Protein AF-A0A7V5I9V3-F1 (afdb_monomer)

Sequence (357 aa):
MGGSFLTLPQTTPKRVFPWDTTTGVIGLSHFERQVAFYRRRQRLLQQAYKECGRITSIFAKTFYLGTLFLPKRKRDAIWAVYVWCRRTDDLVDGPRVRQRDASLRQKLSEWESRLEQVWAGYPQDALDLALADTVRNYPGLRIDPFRDMIQGMLMDVDRARYETFDELYLYCYRVAGTVGLMALPILGVDPERCKSEAEAVESALALGIALQLTNILRDVGEDALRGRVYLPQEEMRYFGYTEDELFASVVNDRYQELIKFQIARVRAYYRTAECGIAKLHPSARLPIRASLDMYRQILDAIEENDFDNFHRRAYVSKLKKALTLPVSCLRVQETEGTWLGRLWGPFDRGFIQRPNV

Foldseek 3Di:
DDDDDDDDDDDDDDPQPPLQPLVPDPPDDPVRSVVVSVVSLVVLLVVLLVVLLVVCCVPPVLLSVLLVLFDPQLSSLLSLLVVLLVVLVCLQPPPPNPDDLPVSVVVLVVSVVQLVCLCVVNHPDSSSSSNSVSCVVQVQQDCVLVVLLSVLSNCVSVALAAQDVVSLLSSLCNSFLSSLSRSDSSQDWDVVQAVDSVVLSLLSSLLRSLLVLLVCLLCLQVQLVVVGDSQHNNLCVVLPHDNVCSNVLPDDPSLLVSSVVSLVVSVVSLVSNLVNLLGTDLSNNLSSLLSSQQSNCLSVQCVVVVVSSNPDRRHDDPVNSVVSSVVSVVVSCVSVVNPVCVVDPDPPPPDDDDDDD

Solvent-accessible surface area (backbone atoms only — not comparable to full-atom values): 19516 Å² total; per-residue (Å²): 138,87,83,85,82,82,77,77,79,83,76,76,80,77,84,74,51,99,84,62,67,62,91,71,59,83,91,60,53,74,66,55,41,52,53,52,51,52,55,50,51,51,51,51,40,56,51,19,34,50,48,23,44,52,52,37,50,71,79,36,51,67,56,40,60,23,41,68,64,31,57,68,70,48,32,40,39,51,24,23,52,51,46,52,53,49,58,60,49,50,70,69,70,41,98,68,62,92,67,56,70,72,61,49,54,50,51,50,52,54,49,50,55,49,50,53,31,21,76,75,68,52,46,90,48,54,62,36,42,28,36,33,50,35,46,70,76,29,79,72,46,65,66,61,43,57,54,41,28,56,54,27,58,52,45,59,74,76,48,46,60,25,60,39,64,67,55,41,46,53,44,28,35,20,69,23,11,22,55,25,60,57,42,44,53,59,51,36,57,22,74,91,65,25,93,46,66,76,80,37,44,65,17,30,30,25,38,18,30,23,54,40,52,48,49,52,62,35,37,45,31,67,35,36,78,70,74,34,41,76,69,28,47,55,56,33,53,72,48,67,42,53,69,71,42,54,70,67,60,57,86,46,73,41,46,45,54,47,51,52,54,50,49,55,53,37,54,50,28,44,55,49,18,56,69,28,43,68,25,27,16,77,64,36,29,52,28,51,41,34,40,50,61,52,55,55,45,31,57,54,34,30,58,76,46,77,56,42,24,56,87,42,75,42,65,72,49,73,66,60,50,60,62,44,44,63,54,30,47,52,55,50,36,57,73,68,45,62,62,68,53,67,80,48,65,88,75,75,88,70,83,83,83,79,80,91,130

pLDDT: mean 85.01, std 19.69, range [30.14, 98.75]

Nearest PDB structures (foldseek):
  8is6-assembly1_A  TM=9.579E-01  e=1.887E-17  Halobacillus halophilus
  8isa-assembly1_A-2  TM=9.531E-01  e=1.663E-17  Halobacillus halophilus
  5iys-assembly1_A  TM=9.424E-01  e=1.492E-15  Enterococcus hirae ATCC 9790
  4ea1-assembly1_A  TM=9.087E-01  e=6.831E-14  Staphylococcus aureus
  1ezf-assembly3_C  TM=7.260E-01  e=2.164E-06  Homo sapiens

Radius of gyration: 25.71 Å; Cα contacts (8 Å, |Δi|>4): 391; chains: 1; bounding box: 64×92×79 Å

Secondary structure (DSSP, 8-state):
----------PPPP---TT--GGG-TT--HHHHHHHHHHHHHHHHHHHHHHHHHHHHHH-HHHHHHHTTS-HHHHHHHHHHHHHHHHHHHHHHSTTTTS-HHHHHHHHHHHHHHHHHHHTT--SSHHHHHHHHHHHH-TT--SHHHHHHHHHHHHHHH-SB-SSHHHHHHHHIIIIIHHHHHHHHHH-B-TTT-SSTHHHHHHHHHHHHHHHHHHHHHSHHHHHTTT-B-S-HHHHHHTT--HHHHHTT---HHHHHHHHHHHHHHHHHHHHHHTTGGGB-HHHHHHHHHHHHHHHHHHHHHHHTTT-TTTS-----HHHHHHHHHHHHHHHHHHHTTTHHHHS--------PPPP-

Mean predicted aligned error: 9.63 Å

Structure (mmCIF, N/CA/C/O backbone):
data_AF-A0A7V5I9V3-F1
#
_entry.id   AF-A0A7V5I9V3-F1
#
loop_
_atom_site.group_PDB
_atom_site.id
_atom_site.type_symbol
_atom_site.label_atom_id
_atom_site.label_alt_id
_atom_site.label_comp_id
_atom_site.label_asym_id
_atom_site.label_entity_id
_atom_site.label_seq_id
_atom_site.pdbx_PDB_ins_code
_atom_site.Cartn_x
_atom_site.Cartn_y
_atom_site.Cartn_z
_atom_site.occupancy
_atom_site.B_iso_or_equiv
_atom_site.auth_seq_id
_atom_site.auth_comp_id
_atom_site.auth_asym_id
_atom_site.auth_atom_id
_atom_site.pdbx_PDB_model_num
ATOM 1 N N . MET A 1 1 ? 40.896 -52.395 -34.646 1.00 41.34 1 MET A N 1
ATOM 2 C CA . MET A 1 1 ? 40.572 -51.010 -35.044 1.00 41.34 1 MET A CA 1
ATOM 3 C C . MET A 1 1 ? 39.136 -50.739 -34.625 1.00 41.34 1 MET A C 1
ATOM 5 O O . MET A 1 1 ? 38.227 -51.252 -35.259 1.00 41.34 1 MET A O 1
ATOM 9 N N . GLY A 1 2 ? 38.944 -50.068 -33.488 1.00 34.00 2 GLY A N 1
ATOM 10 C CA . GLY A 1 2 ? 37.622 -49.695 -32.983 1.00 34.00 2 GLY A CA 1
ATOM 11 C C . GLY A 1 2 ? 37.241 -48.306 -33.485 1.00 34.00 2 GLY A C 1
ATOM 12 O O . GLY A 1 2 ? 38.015 -47.369 -33.312 1.00 34.00 2 GLY A O 1
ATOM 13 N N . GLY A 1 3 ? 36.073 -48.185 -34.112 1.00 31.30 3 GLY A N 1
ATOM 14 C CA . GLY A 1 3 ? 35.464 -46.913 -34.493 1.00 31.30 3 GLY A CA 1
ATOM 15 C C . GLY A 1 3 ? 34.178 -46.716 -33.701 1.00 31.30 3 GLY A C 1
ATOM 16 O O . GLY A 1 3 ? 33.182 -47.381 -33.964 1.00 31.30 3 GLY A O 1
ATOM 17 N N . SER A 1 4 ? 34.231 -45.837 -32.702 1.00 31.55 4 SER A N 1
ATOM 18 C CA . SER A 1 4 ? 33.088 -45.414 -31.894 1.00 31.55 4 SER A CA 1
ATOM 19 C C . SER A 1 4 ? 32.210 -44.459 -32.710 1.00 31.55 4 SER A C 1
ATOM 21 O O . SER A 1 4 ? 32.685 -43.410 -33.146 1.00 31.55 4 SER A O 1
ATOM 23 N N . PHE A 1 5 ? 30.941 -44.810 -32.932 1.00 38.16 5 PHE A N 1
ATOM 24 C CA . PHE A 1 5 ? 29.941 -43.876 -33.449 1.00 38.16 5 PHE A CA 1
ATOM 25 C C . PHE A 1 5 ? 29.481 -42.973 -32.300 1.00 38.16 5 PHE A C 1
ATOM 27 O O . PHE A 1 5 ? 28.741 -43.393 -31.414 1.00 38.16 5 PHE A O 1
ATOM 34 N N . LEU A 1 6 ? 29.935 -41.719 -32.321 1.00 34.84 6 LEU A N 1
ATOM 35 C CA . LEU A 1 6 ? 29.426 -40.650 -31.467 1.00 34.84 6 LEU A CA 1
ATOM 36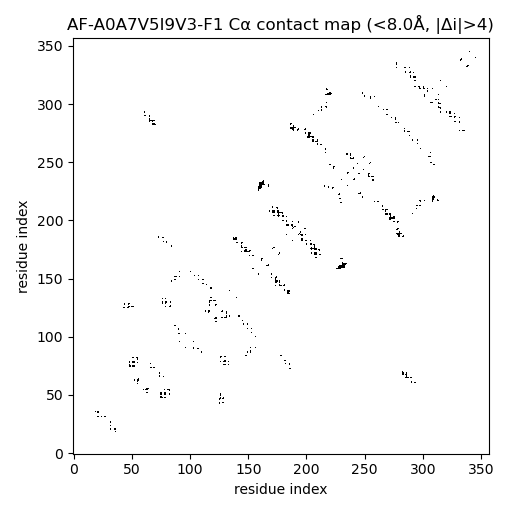 C C . LEU A 1 6 ? 27.956 -40.376 -31.817 1.00 34.84 6 LEU A C 1
ATOM 38 O O . LEU A 1 6 ? 27.647 -39.744 -32.826 1.00 34.84 6 LEU A O 1
ATOM 42 N N . THR A 1 7 ? 27.040 -40.834 -30.968 1.00 36.47 7 THR A N 1
ATOM 43 C CA . THR A 1 7 ? 25.657 -40.352 -30.931 1.00 36.47 7 THR A CA 1
ATOM 44 C C . THR A 1 7 ? 25.647 -38.879 -30.524 1.00 36.47 7 THR A C 1
ATOM 46 O O . THR A 1 7 ? 26.043 -38.537 -29.409 1.00 36.47 7 THR A O 1
ATOM 49 N N . LEU A 1 8 ? 25.197 -38.004 -31.427 1.00 33.47 8 LEU A N 1
ATOM 50 C CA . LEU A 1 8 ? 24.927 -36.597 -31.127 1.00 33.47 8 LEU A CA 1
ATOM 51 C C . LEU A 1 8 ? 23.853 -36.492 -30.027 1.00 33.47 8 LEU A C 1
ATOM 53 O O . LEU A 1 8 ? 22.868 -37.235 -30.074 1.00 33.47 8 LEU A O 1
ATOM 57 N N . PRO A 1 9 ? 23.999 -35.579 -29.051 1.00 34.38 9 PRO A N 1
ATOM 58 C CA . PRO A 1 9 ? 23.005 -35.408 -28.004 1.00 34.38 9 PRO A CA 1
ATOM 59 C C . PRO A 1 9 ? 21.698 -34.893 -28.613 1.00 34.38 9 PRO A C 1
ATOM 61 O O . PRO A 1 9 ? 21.689 -33.915 -29.364 1.00 34.38 9 PRO A O 1
ATOM 64 N N . GLN A 1 10 ? 20.587 -35.550 -28.272 1.00 36.53 10 GLN A N 1
ATOM 65 C CA . GLN A 1 10 ? 19.256 -35.053 -28.593 1.00 36.53 10 GLN A CA 1
ATOM 66 C C . GLN A 1 10 ? 19.079 -33.679 -27.943 1.00 36.53 10 GLN A C 1
ATOM 68 O O . GLN A 1 10 ? 19.048 -33.546 -26.720 1.00 36.53 10 GLN A O 1
ATOM 73 N N . THR A 1 11 ? 18.993 -32.642 -28.772 1.00 38.72 11 THR A N 1
ATOM 74 C CA . THR A 1 11 ? 18.664 -31.293 -28.326 1.00 38.72 11 THR A CA 1
ATOM 75 C C . THR A 1 11 ? 17.267 -31.316 -27.722 1.00 38.72 11 THR A C 1
ATOM 77 O O . THR A 1 11 ? 16.295 -31.610 -28.421 1.00 38.72 11 THR A O 1
ATOM 80 N N . THR A 1 12 ? 17.156 -30.991 -26.437 1.00 36.16 12 THR A N 1
ATOM 81 C CA . THR A 1 12 ? 15.879 -30.677 -25.797 1.00 36.16 12 THR A CA 1
ATOM 82 C C . THR A 1 12 ? 15.138 -29.633 -26.641 1.00 36.16 12 THR A C 1
ATOM 84 O O . THR A 1 12 ? 15.750 -28.645 -27.063 1.00 36.16 12 THR A O 1
ATOM 87 N N . PRO A 1 13 ? 13.839 -29.820 -26.939 1.00 38.75 13 PRO A N 1
ATOM 88 C CA . PRO A 1 13 ? 13.103 -28.859 -27.745 1.00 38.75 13 PRO A CA 1
ATOM 89 C C . PRO A 1 13 ? 13.094 -27.505 -27.028 1.00 38.75 13 PRO A C 1
ATOM 91 O O . PRO A 1 13 ? 12.652 -27.396 -25.882 1.00 38.75 13 PRO A O 1
ATOM 94 N N . LYS A 1 14 ? 13.604 -26.461 -27.698 1.00 45.56 14 LYS A N 1
ATOM 95 C CA . LYS A 1 14 ? 13.497 -25.078 -27.216 1.00 45.56 14 LYS A CA 1
ATOM 96 C C . LYS A 1 14 ? 12.020 -24.777 -26.982 1.00 45.56 14 LYS A C 1
ATOM 98 O O . LYS A 1 14 ? 11.217 -24.876 -27.906 1.00 45.56 14 LYS A O 1
ATOM 103 N N . ARG A 1 15 ? 11.668 -24.403 -25.751 1.00 43.22 15 ARG A N 1
ATOM 104 C CA . ARG A 1 15 ? 10.322 -23.945 -25.395 1.00 43.22 15 ARG A CA 1
ATOM 105 C C . ARG A 1 15 ? 10.035 -22.676 -26.204 1.00 43.22 15 ARG A C 1
ATOM 107 O O . ARG A 1 15 ? 10.575 -21.614 -25.907 1.00 43.22 15 ARG A O 1
ATOM 114 N N . VAL A 1 16 ? 9.255 -22.807 -27.274 1.00 46.75 16 VAL A N 1
ATOM 115 C CA . VAL A 1 16 ? 8.803 -21.673 -28.086 1.00 46.75 16 VAL A CA 1
ATOM 116 C C . VAL A 1 16 ? 7.732 -20.954 -27.276 1.00 46.75 16 VAL A C 1
ATOM 118 O O . VAL A 1 16 ? 6.707 -21.542 -26.933 1.00 46.75 16 VAL A O 1
ATOM 121 N N . PHE A 1 17 ? 7.990 -19.703 -26.903 1.00 50.97 17 PHE A N 1
ATOM 122 C CA . PHE A 1 17 ? 7.003 -18.909 -26.179 1.00 50.97 17 PHE A CA 1
ATOM 123 C C . PHE A 1 17 ? 5.821 -18.565 -27.097 1.00 50.97 17 PHE A C 1
ATOM 125 O O . PHE A 1 17 ? 6.041 -18.347 -28.288 1.00 50.97 17 PHE A O 1
ATOM 132 N N . PRO A 1 18 ? 4.589 -18.410 -26.575 1.00 45.91 18 PRO A N 1
ATOM 133 C CA . PRO A 1 18 ? 3.409 -18.066 -27.380 1.00 45.91 18 PRO A CA 1
ATOM 134 C C . PRO A 1 18 ? 3.553 -16.793 -28.238 1.00 45.91 18 PRO A C 1
ATOM 136 O O . PRO A 1 18 ? 2.805 -16.592 -29.192 1.00 45.91 18 PRO A O 1
ATOM 139 N N . TRP A 1 19 ? 4.506 -15.914 -27.912 1.00 54.31 19 TRP A N 1
ATOM 140 C CA . TRP A 1 19 ? 4.798 -14.681 -28.651 1.00 54.31 19 TRP A CA 1
ATOM 141 C C . TRP A 1 19 ? 5.985 -14.781 -29.628 1.00 54.31 19 TRP A C 1
ATOM 143 O O . TRP A 1 19 ? 6.232 -13.825 -30.368 1.00 54.31 19 TRP A O 1
ATOM 153 N N . ASP A 1 20 ? 6.709 -15.902 -29.662 1.00 50.38 20 ASP A N 1
ATOM 154 C CA . ASP A 1 20 ? 7.778 -16.165 -30.629 1.00 50.38 20 ASP A CA 1
ATOM 155 C C . ASP A 1 20 ? 7.209 -16.871 -31.869 1.00 50.38 20 ASP A C 1
ATOM 157 O O . ASP A 1 20 ? 7.154 -18.094 -31.953 1.00 50.38 20 ASP A O 1
ATOM 161 N N . THR A 1 21 ? 6.754 -16.081 -32.846 1.00 54.41 21 THR A N 1
ATOM 162 C CA . THR A 1 21 ? 6.304 -16.595 -34.156 1.00 54.41 21 THR A CA 1
ATOM 163 C C . THR A 1 21 ? 7.367 -16.428 -35.244 1.00 54.41 21 THR A C 1
ATOM 165 O O . THR A 1 21 ? 7.080 -16.590 -36.429 1.00 54.41 21 THR A O 1
ATOM 168 N N . THR A 1 22 ? 8.588 -16.031 -34.879 1.00 51.94 22 THR A N 1
ATOM 169 C CA . THR A 1 22 ? 9.678 -15.772 -35.835 1.00 51.94 22 THR A CA 1
ATOM 170 C C . THR A 1 22 ? 10.318 -17.048 -36.366 1.00 51.94 22 THR A C 1
ATOM 172 O O . THR A 1 22 ? 10.947 -17.029 -37.423 1.00 51.94 22 THR A O 1
ATOM 175 N N . THR A 1 23 ? 10.098 -18.165 -35.679 1.00 53.41 23 THR A N 1
ATOM 176 C CA . THR A 1 23 ? 10.501 -19.517 -36.077 1.00 53.41 23 THR A CA 1
ATOM 177 C C . THR A 1 23 ? 9.787 -20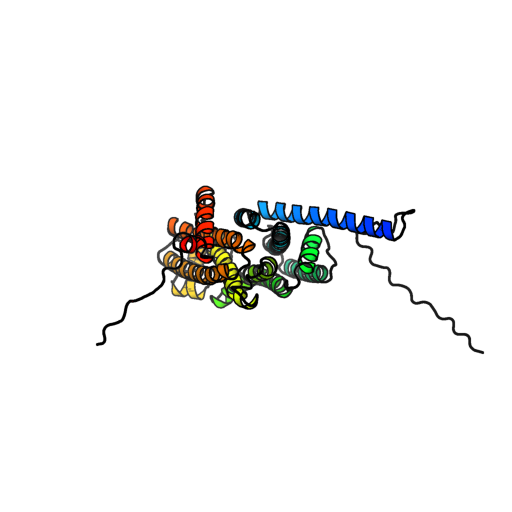.038 -37.331 1.00 53.41 23 THR A C 1
ATOM 179 O O . THR A 1 23 ? 10.233 -21.038 -37.883 1.00 53.41 23 THR A O 1
ATOM 182 N N . GLY A 1 24 ? 8.743 -19.357 -37.828 1.00 50.50 24 GLY A N 1
ATOM 183 C CA . GLY A 1 24 ? 7.958 -19.781 -39.000 1.00 50.50 24 GLY A CA 1
ATOM 184 C C . GLY A 1 24 ? 7.993 -18.855 -40.224 1.00 50.50 24 GLY A C 1
ATOM 185 O O . GLY A 1 24 ? 7.316 -19.144 -41.207 1.00 50.50 24 GLY A O 1
ATOM 186 N N . VAL A 1 25 ? 8.737 -17.739 -40.201 1.00 53.09 25 VAL A N 1
ATOM 187 C CA . VAL A 1 25 ? 8.768 -16.800 -41.342 1.00 53.09 25 VAL A CA 1
ATOM 188 C C . VAL A 1 25 ? 9.848 -17.222 -42.343 1.00 53.09 25 VAL A C 1
ATOM 190 O O . VAL A 1 25 ? 11.048 -17.054 -42.096 1.00 53.09 25 VAL A O 1
ATOM 193 N N . ILE A 1 26 ? 9.409 -17.786 -43.471 1.00 54.81 26 ILE A N 1
ATOM 194 C CA . ILE A 1 26 ? 10.256 -18.159 -44.612 1.00 54.81 26 ILE A CA 1
ATOM 195 C C . ILE A 1 26 ? 10.660 -16.874 -45.359 1.00 54.81 26 ILE A C 1
ATOM 197 O O . ILE A 1 26 ? 9.814 -16.027 -45.626 1.00 54.81 26 ILE A O 1
ATOM 201 N N . GLY A 1 27 ? 11.951 -16.714 -45.676 1.00 63.94 27 GLY A N 1
ATOM 202 C CA . GLY A 1 27 ? 12.460 -15.613 -46.513 1.00 63.94 27 GLY A CA 1
ATOM 203 C C . GLY A 1 27 ? 13.119 -14.432 -45.787 1.00 63.94 27 GLY A C 1
ATOM 204 O O . GLY A 1 27 ? 13.697 -13.584 -46.455 1.00 63.94 27 GLY A O 1
ATOM 205 N N . LEU A 1 28 ? 13.102 -14.383 -44.450 1.00 66.56 28 LEU A N 1
ATOM 206 C CA . LEU A 1 28 ? 13.860 -13.384 -43.681 1.00 66.56 28 LEU A CA 1
ATOM 207 C C . LEU A 1 28 ? 15.237 -13.917 -43.268 1.00 66.56 28 LEU A C 1
ATOM 209 O O . LEU A 1 28 ? 15.367 -15.052 -42.793 1.00 66.56 28 LEU A O 1
ATOM 213 N N . SER A 1 29 ? 16.258 -13.069 -43.365 1.00 77.69 29 SER A N 1
ATOM 214 C CA . SER A 1 29 ? 17.562 -13.300 -42.744 1.00 77.69 29 SER A CA 1
ATOM 215 C C . SER A 1 29 ? 17.438 -13.402 -41.214 1.00 77.69 29 SER A C 1
ATOM 217 O O . SER A 1 29 ? 16.461 -12.967 -40.596 1.00 77.69 29 SER A O 1
ATOM 219 N N . HIS A 1 30 ? 18.448 -13.981 -40.559 1.00 73.88 30 HIS A N 1
ATOM 220 C CA . HIS A 1 30 ? 18.492 -14.068 -39.094 1.00 73.88 30 HIS A CA 1
ATOM 221 C C . HIS A 1 30 ? 18.378 -12.687 -38.420 1.00 73.88 30 HIS A C 1
ATOM 223 O O . HIS A 1 30 ? 17.643 -12.535 -37.444 1.00 73.88 30 HIS A O 1
ATOM 229 N N . PHE A 1 31 ? 19.051 -11.677 -38.977 1.00 76.00 31 PHE A N 1
ATOM 230 C CA . PHE A 1 31 ? 18.998 -10.302 -38.486 1.00 76.00 31 PHE A CA 1
ATOM 231 C C . PHE A 1 31 ? 17.588 -9.705 -38.594 1.00 76.00 31 PHE A C 1
ATOM 233 O O . PHE A 1 31 ? 17.077 -9.150 -37.623 1.00 76.00 31 PHE A O 1
ATOM 240 N N . GLU A 1 32 ? 16.910 -9.876 -39.729 1.00 76.94 32 GLU A N 1
ATOM 241 C CA . GLU A 1 32 ? 15.544 -9.369 -39.913 1.00 76.94 32 GLU A CA 1
ATOM 242 C C . GLU A 1 32 ? 14.545 -10.036 -38.965 1.00 76.94 32 GLU A C 1
ATOM 244 O O . GLU A 1 32 ? 13.682 -9.356 -38.405 1.00 76.94 32 GLU A O 1
ATOM 249 N N . ARG A 1 33 ? 14.694 -11.345 -38.714 1.00 76.25 33 ARG A N 1
ATOM 250 C CA . ARG A 1 33 ? 13.899 -12.051 -37.697 1.00 76.25 33 ARG A CA 1
ATOM 251 C C . ARG A 1 33 ? 14.132 -11.473 -36.304 1.00 76.25 33 ARG A C 1
ATOM 253 O O . ARG A 1 33 ? 13.163 -11.181 -35.607 1.00 76.25 33 ARG A O 1
ATOM 260 N N . GLN A 1 34 ? 15.384 -11.230 -35.917 1.00 75.31 34 GLN A N 1
ATOM 261 C CA . GLN A 1 34 ? 15.688 -10.589 -34.635 1.00 75.31 34 GLN A CA 1
ATOM 262 C C . GLN A 1 34 ? 15.064 -9.192 -34.537 1.00 75.31 34 GLN A C 1
ATOM 264 O O . GLN A 1 34 ? 14.371 -8.896 -33.564 1.00 75.31 34 GLN A O 1
ATOM 269 N N . VAL A 1 35 ? 15.231 -8.342 -35.552 1.00 79.56 35 VAL A N 1
ATOM 270 C CA . VAL A 1 35 ? 14.656 -6.987 -35.568 1.00 79.56 35 VAL A CA 1
ATOM 271 C C . VAL A 1 35 ? 13.127 -7.023 -35.476 1.00 79.56 35 VAL A C 1
ATOM 273 O O . VAL A 1 35 ? 12.539 -6.261 -34.702 1.00 79.56 35 VAL A O 1
ATOM 276 N N . ALA A 1 36 ? 12.465 -7.911 -36.223 1.00 78.19 36 ALA A N 1
ATOM 277 C CA . ALA A 1 36 ? 11.013 -8.079 -36.178 1.00 78.19 36 ALA A CA 1
ATOM 278 C C . ALA A 1 36 ? 10.532 -8.539 -34.791 1.00 78.19 36 ALA A C 1
ATOM 280 O O . ALA A 1 36 ? 9.579 -7.966 -34.251 1.00 78.19 36 ALA A O 1
ATOM 281 N N . PHE A 1 37 ? 11.229 -9.505 -34.185 1.00 81.12 37 PHE A N 1
ATOM 282 C CA . PHE A 1 37 ? 10.973 -9.966 -32.822 1.00 81.12 37 PHE A CA 1
ATOM 283 C C . PHE A 1 37 ? 11.088 -8.819 -31.810 1.00 81.12 37 PHE A C 1
ATOM 285 O O . PHE A 1 37 ? 10.150 -8.573 -31.047 1.00 81.12 37 PHE A O 1
ATOM 292 N N . TYR A 1 38 ? 12.185 -8.051 -31.843 1.00 82.44 38 TYR A N 1
ATOM 293 C CA . TYR A 1 38 ? 12.381 -6.916 -30.939 1.00 82.44 38 TYR A CA 1
ATOM 294 C C . TYR A 1 38 ? 11.292 -5.855 -31.109 1.00 82.44 38 TYR A C 1
ATOM 296 O O . TYR A 1 38 ? 10.716 -5.410 -30.116 1.00 82.44 38 TYR A O 1
ATOM 304 N N . ARG A 1 39 ? 10.948 -5.482 -32.349 1.00 85.69 39 ARG A N 1
ATOM 305 C CA . ARG A 1 39 ? 9.872 -4.512 -32.620 1.00 85.69 39 ARG A CA 1
ATOM 306 C C . ARG A 1 39 ? 8.526 -4.991 -32.083 1.00 85.69 39 ARG A C 1
ATOM 308 O O . ARG A 1 39 ? 7.805 -4.207 -31.466 1.00 85.69 39 ARG A O 1
ATOM 315 N N . ARG A 1 40 ? 8.183 -6.268 -32.280 1.00 86.19 40 ARG A N 1
ATOM 316 C CA . ARG A 1 40 ? 6.937 -6.846 -31.759 1.00 86.19 40 ARG A CA 1
ATOM 317 C C . ARG A 1 40 ? 6.926 -6.873 -30.234 1.00 86.19 40 ARG A C 1
ATOM 319 O O . ARG A 1 40 ? 5.946 -6.423 -29.644 1.00 86.19 40 ARG A O 1
ATOM 326 N N . ARG A 1 41 ? 8.015 -7.323 -29.600 1.00 87.25 41 ARG A N 1
ATOM 327 C CA . ARG A 1 41 ? 8.152 -7.318 -28.136 1.00 87.25 41 ARG A CA 1
ATOM 328 C C . ARG A 1 41 ? 7.976 -5.909 -27.572 1.00 87.25 41 ARG A C 1
ATOM 330 O O . ARG A 1 41 ? 7.245 -5.741 -26.606 1.00 87.25 41 ARG A O 1
ATOM 337 N N . GLN A 1 42 ? 8.590 -4.899 -28.189 1.00 90.12 42 GLN A N 1
ATOM 338 C CA . GLN A 1 42 ? 8.450 -3.503 -27.762 1.00 90.12 42 GLN A CA 1
ATOM 339 C C . GLN A 1 42 ? 7.003 -2.999 -27.869 1.00 90.12 42 GLN A C 1
ATOM 341 O O . GLN A 1 42 ? 6.521 -2.340 -26.952 1.00 90.12 42 GLN A O 1
ATOM 346 N N . ARG A 1 43 ? 6.273 -3.346 -28.938 1.00 92.94 43 ARG A N 1
ATOM 347 C CA . ARG A 1 43 ? 4.845 -2.997 -29.065 1.00 92.94 43 ARG A CA 1
ATOM 348 C C . ARG A 1 43 ? 3.990 -3.657 -27.982 1.00 92.94 43 ARG A C 1
ATOM 350 O O . ARG A 1 43 ? 3.181 -2.975 -27.362 1.00 92.94 43 ARG A O 1
ATOM 357 N N . LEU A 1 44 ? 4.187 -4.955 -27.737 1.00 93.69 44 LEU A N 1
ATOM 358 C CA . LEU A 1 44 ? 3.472 -5.687 -26.685 1.00 93.69 44 LEU A CA 1
ATOM 359 C C . LEU A 1 44 ? 3.763 -5.104 -25.301 1.00 93.69 44 LEU A C 1
ATOM 361 O O . LEU A 1 44 ? 2.848 -4.910 -24.512 1.00 93.69 44 LEU A O 1
ATOM 365 N N . LEU A 1 45 ? 5.020 -4.755 -25.034 1.00 95.69 45 LEU A N 1
ATOM 366 C CA . LEU A 1 45 ? 5.428 -4.131 -23.781 1.00 95.69 45 LEU A CA 1
ATOM 367 C C . LEU A 1 45 ? 4.766 -2.759 -23.572 1.00 95.69 45 LEU A C 1
ATOM 369 O O . LEU A 1 45 ? 4.273 -2.462 -22.488 1.00 95.69 45 LEU A O 1
ATOM 373 N N . GLN A 1 46 ? 4.698 -1.926 -24.613 1.00 95.88 46 GLN A N 1
ATOM 374 C CA . GLN A 1 46 ? 3.997 -0.639 -24.538 1.00 95.88 46 GLN A CA 1
ATOM 375 C C . GLN A 1 46 ? 2.498 -0.815 -24.263 1.00 95.88 46 GLN A C 1
ATOM 377 O O . GLN A 1 46 ? 1.922 -0.058 -23.480 1.00 95.88 46 GLN A O 1
ATOM 382 N N . GLN A 1 47 ? 1.866 -1.811 -24.890 1.00 97.00 47 GLN A N 1
ATOM 383 C CA . GLN A 1 47 ? 0.466 -2.152 -24.634 1.00 97.00 47 GLN A CA 1
ATOM 384 C C . GLN A 1 47 ? 0.265 -2.661 -23.204 1.00 97.00 47 GLN A C 1
ATOM 386 O O . GLN A 1 47 ? -0.680 -2.232 -22.547 1.00 97.00 47 GLN A O 1
ATOM 391 N N . ALA A 1 48 ? 1.178 -3.494 -22.704 1.00 97.75 48 ALA A N 1
ATOM 392 C CA . ALA A 1 48 ? 1.158 -3.993 -21.337 1.00 97.75 48 ALA A CA 1
ATOM 393 C C . ALA A 1 48 ? 1.219 -2.859 -20.306 1.00 97.75 48 ALA A C 1
ATOM 395 O O . ALA A 1 48 ? 0.340 -2.766 -19.456 1.00 97.75 48 ALA A O 1
ATOM 396 N N . TYR A 1 49 ? 2.176 -1.930 -20.422 1.00 98.38 49 TYR A N 1
ATOM 397 C CA . TYR A 1 49 ? 2.246 -0.776 -19.517 1.00 98.38 49 TYR A CA 1
ATOM 398 C C . TYR A 1 49 ? 1.016 0.138 -19.620 1.00 98.38 49 TYR A C 1
ATOM 400 O O . TYR A 1 49 ? 0.554 0.668 -18.608 1.00 98.38 49 TYR A O 1
ATOM 408 N N . LYS A 1 50 ? 0.449 0.314 -20.823 1.00 97.81 50 LYS A N 1
ATOM 409 C CA . LYS A 1 50 ? -0.801 1.070 -21.004 1.00 97.81 50 LYS A CA 1
ATOM 410 C C . LYS A 1 50 ? -1.964 0.400 -20.273 1.00 97.81 50 LYS A C 1
ATOM 412 O O . LYS A 1 50 ? -2.753 1.093 -19.633 1.00 97.81 50 LYS A O 1
ATOM 417 N N . GLU A 1 51 ? -2.052 -0.924 -20.347 1.00 98.12 51 GLU A N 1
ATOM 418 C CA . GLU A 1 51 ? -3.055 -1.694 -19.617 1.00 98.12 51 GLU A CA 1
ATOM 419 C C . GLU A 1 51 ? -2.833 -1.606 -18.105 1.00 98.12 51 GLU A C 1
ATOM 421 O O . GLU A 1 51 ? -3.788 -1.373 -17.362 1.00 98.12 51 GLU A O 1
ATOM 426 N N . CYS A 1 52 ? -1.578 -1.654 -17.647 1.00 98.38 52 CYS A N 1
ATOM 427 C CA . CYS A 1 52 ? -1.270 -1.434 -16.241 1.00 98.38 52 CYS A CA 1
ATOM 428 C C . CYS A 1 52 ? -1.745 -0.055 -15.756 1.00 98.38 52 CYS A C 1
ATOM 430 O O . CYS A 1 52 ? -2.368 0.062 -14.698 1.00 98.38 52 CYS A O 1
ATOM 432 N N . GLY A 1 53 ? -1.515 0.990 -16.557 1.00 97.69 53 GLY A N 1
ATOM 433 C CA . GLY A 1 53 ? -2.020 2.337 -16.288 1.00 97.69 53 GLY A CA 1
ATOM 434 C C . GLY A 1 53 ? -3.546 2.403 -16.247 1.00 97.69 53 GLY A C 1
ATOM 435 O O . GLY A 1 53 ? -4.108 3.004 -15.331 1.00 97.69 53 GLY A O 1
ATOM 436 N N . ARG A 1 54 ? -4.231 1.736 -17.186 1.00 97.81 54 ARG A N 1
ATOM 437 C CA . ARG A 1 54 ? -5.699 1.646 -17.219 1.00 97.81 54 ARG A CA 1
ATOM 438 C C . ARG A 1 54 ? -6.245 1.002 -15.944 1.00 97.81 54 ARG A C 1
ATOM 440 O O . ARG A 1 54 ? -7.104 1.600 -15.300 1.00 97.81 54 ARG A O 1
ATOM 447 N N . ILE A 1 55 ? -5.722 -0.162 -15.554 1.00 96.44 55 ILE A N 1
ATOM 448 C CA . ILE A 1 55 ? -6.110 -0.865 -14.321 1.00 96.44 55 ILE A CA 1
ATOM 449 C C . ILE A 1 55 ? -5.866 0.042 -13.106 1.00 96.44 55 ILE A C 1
ATOM 451 O O . ILE A 1 55 ? -6.774 0.264 -12.304 1.00 96.44 55 ILE A O 1
ATOM 455 N N . THR A 1 56 ? -4.683 0.656 -13.010 1.00 95.38 56 THR A N 1
ATOM 456 C CA . THR A 1 56 ? -4.342 1.567 -11.904 1.00 95.38 56 THR A CA 1
ATOM 457 C C . THR A 1 56 ? -5.320 2.743 -11.806 1.00 95.38 56 THR A C 1
ATOM 459 O O . THR A 1 56 ? -5.790 3.065 -10.716 1.00 95.38 56 THR A O 1
ATOM 462 N N . SER A 1 57 ? -5.707 3.341 -12.939 1.00 93.69 57 SER A N 1
ATOM 463 C CA . SER A 1 57 ? -6.663 4.459 -12.984 1.00 93.69 57 SER A CA 1
ATOM 464 C C . SER A 1 57 ? -8.065 4.108 -12.472 1.00 93.69 57 SER A C 1
ATOM 466 O O . SER A 1 57 ? -8.768 4.972 -11.943 1.00 93.69 57 SER A O 1
ATOM 468 N N . ILE A 1 58 ? -8.469 2.842 -12.608 1.00 92.69 58 ILE A N 1
ATOM 469 C CA . ILE A 1 58 ? -9.794 2.357 -12.215 1.00 92.69 58 ILE A CA 1
ATOM 470 C C . ILE A 1 58 ? -9.818 2.073 -10.713 1.00 92.69 58 ILE A C 1
ATOM 472 O O . ILE A 1 58 ? -10.699 2.573 -10.010 1.00 92.69 58 ILE A O 1
ATOM 476 N N . PHE A 1 59 ? -8.829 1.316 -10.229 1.00 88.75 59 PHE A N 1
ATOM 477 C CA . PHE A 1 59 ? -8.824 0.768 -8.872 1.00 88.75 59 PHE A CA 1
ATOM 478 C C . PHE A 1 59 ? -8.140 1.665 -7.831 1.00 88.75 59 PHE A C 1
ATOM 480 O O . PHE A 1 59 ? -8.479 1.584 -6.657 1.00 88.75 59 PHE A O 1
ATOM 487 N N . ALA A 1 60 ? -7.224 2.555 -8.228 1.00 86.19 60 ALA A N 1
ATOM 488 C CA . ALA A 1 60 ? -6.506 3.426 -7.296 1.00 86.19 60 ALA A CA 1
ATOM 489 C C . ALA A 1 60 ? -6.422 4.870 -7.799 1.00 86.19 60 ALA A C 1
ATOM 491 O O . ALA A 1 60 ? -5.347 5.418 -8.012 1.00 86.19 60 ALA A O 1
ATOM 492 N N . LYS A 1 61 ? -7.578 5.525 -7.954 1.00 84.00 61 LYS A N 1
ATOM 493 C CA . LYS A 1 61 ? -7.705 6.888 -8.512 1.00 84.00 61 LYS A CA 1
ATOM 494 C C . LYS A 1 61 ? -6.757 7.920 -7.882 1.00 84.00 61 LYS A C 1
ATOM 496 O O . LYS A 1 61 ? -6.150 8.705 -8.605 1.00 84.00 61 LYS A O 1
ATOM 501 N N . THR A 1 62 ? -6.636 7.928 -6.550 1.00 79.00 62 THR A N 1
ATOM 502 C CA . THR A 1 62 ? -5.757 8.865 -5.821 1.00 79.00 62 THR A CA 1
ATOM 503 C C . THR A 1 62 ? -4.285 8.592 -6.135 1.00 79.00 62 THR A C 1
ATOM 505 O O . THR A 1 62 ? -3.553 9.503 -6.512 1.00 79.00 62 THR A O 1
ATOM 508 N N . PHE A 1 63 ? -3.874 7.326 -6.045 1.00 84.88 63 PHE A N 1
ATOM 509 C CA . PHE A 1 63 ? -2.515 6.892 -6.356 1.00 84.88 63 PHE A CA 1
ATOM 510 C C . PHE A 1 63 ? -2.165 7.162 -7.824 1.00 84.88 63 PHE A C 1
ATOM 512 O O . PHE A 1 63 ? -1.144 7.777 -8.115 1.00 84.88 63 PHE A O 1
ATOM 519 N N . TYR A 1 64 ? -3.057 6.799 -8.751 1.00 87.69 64 TYR A N 1
ATOM 520 C CA . TYR A 1 64 ? -2.916 7.065 -10.179 1.00 87.69 64 TYR A CA 1
ATOM 521 C C . TYR A 1 64 ? -2.649 8.548 -10.449 1.00 87.69 64 TYR A C 1
ATOM 523 O O . TYR A 1 64 ? -1.669 8.870 -11.120 1.00 87.69 64 TYR A O 1
ATOM 531 N N . LEU A 1 65 ? -3.455 9.450 -9.875 1.00 82.62 65 LEU A N 1
ATOM 532 C CA . LEU A 1 65 ? -3.266 10.895 -10.023 1.00 82.62 65 LEU A CA 1
ATOM 533 C C . LEU A 1 65 ? -1.880 11.341 -9.532 1.00 82.62 65 LEU A C 1
ATOM 535 O O . LEU A 1 65 ? -1.200 12.081 -10.239 1.00 82.62 65 LEU A O 1
ATOM 539 N N . GLY A 1 66 ? -1.431 10.847 -8.373 1.00 81.56 66 GLY A N 1
ATOM 540 C CA . GLY A 1 66 ? -0.088 11.120 -7.851 1.00 81.56 66 GLY A CA 1
ATOM 541 C C . GLY A 1 66 ? 1.020 10.633 -8.790 1.00 81.56 66 GLY A C 1
ATOM 542 O O . GLY A 1 66 ? 1.975 11.359 -9.066 1.00 81.56 66 GLY A O 1
ATOM 543 N N . THR A 1 67 ? 0.874 9.436 -9.365 1.00 88.25 67 THR A N 1
ATOM 544 C CA . THR A 1 67 ? 1.876 8.878 -10.287 1.00 88.25 67 THR A CA 1
ATOM 545 C C . THR A 1 67 ? 1.994 9.638 -11.608 1.00 88.25 67 THR A C 1
ATOM 547 O O . THR A 1 67 ? 3.024 9.520 -12.266 1.00 88.25 67 THR A O 1
ATOM 550 N N . LEU A 1 68 ? 1.007 10.452 -12.011 1.00 89.00 68 LEU A N 1
ATOM 551 C CA . LEU A 1 68 ? 1.103 11.249 -13.244 1.00 89.00 68 LEU A CA 1
ATOM 552 C C . LEU A 1 68 ? 2.256 12.264 -13.209 1.00 89.00 68 LEU A C 1
ATOM 554 O O . LEU A 1 68 ? 2.795 12.583 -14.269 1.00 89.00 68 LEU A O 1
ATOM 558 N N . PHE A 1 69 ? 2.687 12.685 -12.016 1.00 87.62 69 PHE A N 1
ATOM 559 C CA . PHE A 1 69 ? 3.841 13.567 -11.815 1.00 87.62 69 PHE A CA 1
ATOM 560 C C . PHE A 1 69 ? 5.197 12.848 -11.934 1.00 87.62 69 PHE A C 1
ATOM 562 O O . PHE A 1 69 ? 6.235 13.505 -11.982 1.00 87.62 69 PHE A O 1
ATOM 569 N N . LEU A 1 70 ? 5.219 11.511 -12.015 1.00 93.00 70 LEU A N 1
ATOM 570 C CA . LEU A 1 70 ? 6.450 10.755 -12.238 1.00 93.00 70 LEU A CA 1
ATOM 571 C C . LEU A 1 70 ? 6.883 10.806 -13.715 1.00 93.00 70 LEU A C 1
ATOM 573 O O . LEU A 1 70 ? 6.037 10.758 -14.620 1.00 93.00 70 LEU A O 1
ATOM 577 N N . PRO A 1 71 ? 8.204 10.780 -13.991 1.00 95.25 71 PRO A N 1
ATOM 578 C CA . PRO A 1 71 ? 8.724 10.525 -15.327 1.00 95.25 71 PRO A CA 1
ATOM 579 C C . PRO A 1 71 ? 8.156 9.224 -15.894 1.00 95.25 71 PRO A C 1
ATOM 581 O O . PRO A 1 71 ? 8.021 8.234 -15.172 1.00 95.25 71 PRO A O 1
ATOM 584 N N . LYS A 1 72 ? 7.878 9.200 -17.204 1.00 95.50 72 LYS A N 1
ATOM 585 C CA . LYS A 1 72 ? 7.150 8.100 -17.858 1.00 95.50 72 LYS A CA 1
ATOM 586 C C . LYS A 1 72 ? 7.676 6.704 -17.500 1.00 95.50 72 LYS A C 1
ATOM 588 O O . LYS A 1 72 ? 6.872 5.845 -17.172 1.00 95.50 72 LYS A O 1
ATOM 593 N N . ARG A 1 73 ? 8.998 6.484 -17.519 1.00 96.31 73 ARG A N 1
ATOM 594 C CA . ARG A 1 73 ? 9.590 5.169 -17.201 1.00 96.31 73 ARG A CA 1
ATOM 595 C C . ARG A 1 73 ? 9.303 4.719 -15.764 1.00 96.31 73 ARG A C 1
ATOM 597 O O . ARG A 1 73 ? 8.851 3.599 -15.571 1.00 96.31 73 ARG A O 1
ATOM 604 N N . LYS A 1 74 ? 9.495 5.607 -14.779 1.00 97.38 74 LYS A N 1
ATOM 605 C CA . LYS A 1 74 ? 9.187 5.323 -13.366 1.00 97.38 74 LYS A CA 1
ATOM 606 C C . LYS A 1 74 ? 7.691 5.087 -13.171 1.00 97.38 74 LYS A C 1
ATOM 608 O O . LYS A 1 74 ? 7.304 4.160 -12.477 1.00 97.38 74 LYS A O 1
ATOM 613 N N . ARG A 1 75 ? 6.851 5.899 -13.816 1.00 97.38 75 ARG A N 1
ATOM 614 C CA . ARG A 1 75 ? 5.391 5.758 -13.765 1.00 97.38 75 ARG A CA 1
ATOM 615 C C . ARG A 1 75 ? 4.920 4.403 -14.293 1.00 97.38 75 ARG A C 1
ATOM 617 O O . ARG A 1 75 ? 4.166 3.724 -13.609 1.00 97.38 75 ARG A O 1
ATOM 624 N N . ASP A 1 76 ? 5.387 4.018 -15.478 1.00 98.12 76 ASP A N 1
ATOM 625 C CA . ASP A 1 76 ? 5.044 2.744 -16.113 1.00 98.12 76 ASP A CA 1
ATOM 626 C C . ASP A 1 76 ? 5.473 1.554 -15.220 1.00 98.12 76 ASP A C 1
ATOM 628 O O . ASP A 1 76 ? 4.682 0.640 -14.988 1.00 98.12 76 ASP A O 1
ATOM 632 N N . ALA A 1 77 ? 6.675 1.614 -14.632 1.00 98.44 77 ALA A N 1
ATOM 633 C CA . ALA A 1 77 ? 7.179 0.614 -13.687 1.00 98.44 77 ALA A CA 1
ATOM 634 C C . ALA A 1 77 ? 6.351 0.527 -12.389 1.00 98.44 77 ALA A C 1
ATOM 636 O O . ALA A 1 77 ? 5.973 -0.564 -11.964 1.00 98.44 77 ALA A O 1
ATOM 637 N N . ILE A 1 78 ? 6.002 1.669 -11.787 1.00 98.12 78 ILE A N 1
ATOM 638 C CA . ILE A 1 78 ? 5.132 1.721 -10.603 1.00 98.12 78 ILE A CA 1
ATOM 639 C C . ILE A 1 78 ? 3.749 1.129 -10.902 1.00 98.12 78 ILE A C 1
ATOM 641 O O . ILE A 1 78 ? 3.196 0.414 -10.068 1.00 98.12 78 ILE A O 1
ATOM 645 N N . TRP A 1 79 ? 3.187 1.376 -12.088 1.00 98.38 79 TRP A N 1
ATOM 646 C CA . TRP A 1 79 ? 1.918 0.764 -12.488 1.00 98.38 79 TRP A CA 1
ATOM 647 C C . TRP A 1 79 ? 2.024 -0.752 -12.658 1.00 98.38 79 TRP A C 1
ATOM 649 O O . TRP A 1 79 ? 1.094 -1.457 -12.278 1.00 98.38 79 TRP A O 1
ATOM 659 N N . ALA A 1 80 ? 3.134 -1.269 -13.191 1.00 98.69 80 ALA A N 1
ATOM 660 C CA . ALA A 1 80 ? 3.351 -2.712 -13.292 1.00 98.69 80 ALA A CA 1
ATOM 661 C C . ALA A 1 80 ? 3.398 -3.378 -11.906 1.00 98.69 80 ALA A C 1
ATOM 663 O O . ALA A 1 80 ? 2.721 -4.384 -11.692 1.00 98.69 80 ALA A O 1
ATOM 664 N N . VAL A 1 81 ? 4.117 -2.775 -10.952 1.00 98.44 81 VAL A N 1
ATOM 665 C CA . VAL A 1 81 ? 4.152 -3.235 -9.552 1.00 98.44 81 VAL A CA 1
ATOM 666 C C . VAL A 1 81 ? 2.764 -3.169 -8.916 1.00 98.44 81 VAL A C 1
ATOM 668 O O . VAL A 1 81 ? 2.290 -4.175 -8.398 1.00 98.44 81 VAL A O 1
ATOM 671 N N . TYR A 1 82 ? 2.067 -2.031 -9.017 1.00 97.56 82 TYR A N 1
ATOM 672 C CA . TYR A 1 82 ? 0.718 -1.876 -8.460 1.00 97.56 82 TYR A CA 1
ATOM 673 C C . TYR A 1 82 ? -0.254 -2.933 -8.998 1.00 97.56 82 TYR A C 1
ATOM 675 O O . TYR A 1 82 ? -1.046 -3.496 -8.248 1.00 97.56 82 TYR A O 1
ATOM 683 N N . VAL A 1 83 ? -0.206 -3.215 -10.300 1.00 98.00 83 VAL A N 1
ATOM 684 C CA . VAL A 1 83 ? -1.092 -4.201 -10.925 1.00 98.00 83 VAL A CA 1
ATOM 685 C C . VAL A 1 83 ? -0.768 -5.611 -10.467 1.00 98.00 83 VAL A C 1
ATOM 687 O O . VAL A 1 83 ? -1.690 -6.398 -10.279 1.00 98.00 83 VAL A O 1
ATOM 690 N N . TRP A 1 84 ? 0.507 -5.934 -10.251 1.00 98.25 84 TRP A N 1
ATOM 691 C CA . TRP A 1 84 ? 0.865 -7.198 -9.624 1.00 98.25 84 TRP A CA 1
ATOM 692 C C . TRP A 1 84 ? 0.300 -7.286 -8.201 1.00 98.25 84 TRP A C 1
ATOM 694 O O . TRP A 1 84 ? -0.397 -8.252 -7.907 1.00 98.25 84 TRP A O 1
ATOM 704 N N . CYS A 1 85 ? 0.473 -6.249 -7.372 1.00 97.00 85 CYS A N 1
ATOM 705 C CA . CYS A 1 85 ? -0.110 -6.185 -6.026 1.00 97.00 85 CYS A CA 1
ATOM 706 C C . CYS A 1 85 ? -1.635 -6.372 -6.050 1.00 97.00 85 CYS A C 1
ATOM 708 O O . CYS A 1 85 ? -2.168 -7.179 -5.298 1.00 97.00 85 CYS A O 1
ATOM 710 N N . ARG A 1 86 ? -2.336 -5.678 -6.956 1.00 94.69 86 ARG A N 1
ATOM 711 C CA . ARG A 1 86 ? -3.791 -5.799 -7.137 1.00 94.69 86 ARG A CA 1
ATOM 712 C C . ARG A 1 86 ? -4.205 -7.215 -7.533 1.00 94.69 86 ARG A C 1
ATOM 714 O O . ARG A 1 86 ? -5.157 -7.739 -6.979 1.00 94.69 86 ARG A O 1
ATOM 721 N N . ARG A 1 87 ? -3.494 -7.845 -8.472 1.00 94.44 87 ARG A N 1
ATOM 722 C CA . ARG A 1 87 ? -3.787 -9.228 -8.877 1.00 94.44 87 ARG A CA 1
ATOM 723 C C . ARG A 1 87 ? -3.572 -10.209 -7.730 1.00 94.44 87 ARG A C 1
ATOM 725 O O . ARG A 1 87 ? -4.325 -11.166 -7.650 1.00 94.44 87 ARG A O 1
ATOM 732 N N . THR A 1 88 ? -2.577 -9.966 -6.877 1.00 94.06 88 THR A N 1
ATOM 733 C CA . THR A 1 88 ? -2.330 -10.749 -5.659 1.00 94.06 88 THR A CA 1
ATOM 734 C C . THR A 1 88 ? -3.486 -10.599 -4.658 1.00 94.06 88 THR A C 1
ATOM 736 O O . THR A 1 88 ? -3.996 -11.607 -4.184 1.00 94.06 88 THR A O 1
ATOM 739 N N . ASP A 1 89 ? -3.942 -9.369 -4.403 1.00 88.56 89 ASP A N 1
ATOM 740 C CA . ASP A 1 89 ? -5.082 -9.028 -3.527 1.00 88.56 89 ASP A CA 1
ATOM 741 C C . ASP A 1 89 ? -6.400 -9.681 -4.003 1.00 88.56 89 ASP A C 1
ATOM 743 O O . ASP A 1 89 ? -7.101 -10.360 -3.250 1.00 88.56 89 ASP A O 1
ATOM 747 N N . ASP A 1 90 ? -6.681 -9.599 -5.310 1.00 88.00 90 ASP A N 1
ATOM 748 C CA . ASP A 1 90 ? -7.890 -10.160 -5.929 1.00 88.00 90 ASP A CA 1
ATOM 749 C C . ASP A 1 90 ? -7.980 -11.703 -5.810 1.00 88.00 90 ASP A C 1
ATOM 751 O O . ASP A 1 90 ? -9.069 -12.271 -5.959 1.00 88.00 90 ASP A O 1
ATOM 755 N N . LEU A 1 91 ? -6.866 -12.407 -5.538 1.00 84.88 91 LEU A N 1
ATOM 756 C CA . LEU A 1 91 ? -6.884 -13.857 -5.284 1.00 84.88 91 LEU A CA 1
ATOM 757 C C . LEU A 1 91 ? -7.618 -14.206 -3.983 1.00 84.88 91 LEU A C 1
ATOM 759 O O . LEU A 1 91 ? -8.226 -15.278 -3.916 1.00 84.88 91 LEU A O 1
ATOM 763 N N . VAL A 1 92 ? -7.570 -13.320 -2.982 1.00 77.88 92 VAL A N 1
ATOM 764 C CA . VAL A 1 92 ? -8.148 -13.522 -1.641 1.00 77.88 92 VAL A CA 1
ATOM 765 C C . VAL A 1 92 ? -9.505 -12.830 -1.491 1.00 77.88 92 VAL A C 1
ATOM 767 O O . VAL A 1 92 ? -10.381 -13.344 -0.800 1.00 77.88 92 VAL A O 1
ATOM 770 N N . ASP A 1 93 ? -9.725 -11.714 -2.190 1.00 67.00 93 ASP A N 1
ATOM 771 C CA . ASP A 1 93 ? -10.927 -10.876 -2.038 1.00 67.00 93 ASP A CA 1
ATOM 772 C C . ASP A 1 93 ? -12.070 -11.185 -3.032 1.00 67.00 93 ASP A C 1
ATOM 774 O O . ASP A 1 93 ? -13.122 -10.537 -3.031 1.00 67.00 93 ASP A O 1
ATOM 778 N N . GLY A 1 94 ? -11.918 -12.204 -3.883 1.00 59.06 94 GLY A N 1
ATOM 779 C CA . GLY A 1 94 ? -12.933 -12.578 -4.870 1.00 59.06 94 GLY A CA 1
ATOM 780 C C . GLY A 1 94 ? -14.272 -13.052 -4.255 1.00 59.06 94 GLY A C 1
ATOM 781 O O . GLY A 1 94 ? -14.276 -13.822 -3.291 1.00 59.06 94 GLY A O 1
ATOM 782 N N . PRO A 1 95 ? -15.439 -12.736 -4.866 1.00 46.69 95 PRO A N 1
ATOM 783 C CA . PRO A 1 95 ? -16.787 -13.032 -4.337 1.00 46.69 95 PRO A CA 1
ATOM 784 C C . PRO A 1 95 ? -17.124 -14.528 -4.154 1.00 46.69 95 PRO A C 1
ATOM 786 O O . PRO A 1 95 ? -18.227 -14.874 -3.736 1.00 46.69 95 PRO A O 1
ATOM 789 N N . ARG A 1 96 ? -16.191 -15.434 -4.469 1.00 45.84 96 ARG A N 1
ATOM 790 C CA . ARG A 1 96 ? -16.329 -16.895 -4.363 1.00 45.84 96 ARG A CA 1
ATOM 791 C C . ARG A 1 96 ? -15.374 -17.537 -3.347 1.00 45.84 96 ARG A C 1
ATOM 793 O O . ARG A 1 96 ? -15.320 -18.759 -3.284 1.00 45.84 96 ARG A O 1
ATOM 800 N N . VAL A 1 97 ? -14.645 -16.757 -2.545 1.00 50.28 97 VAL A N 1
ATOM 801 C CA . VAL A 1 97 ? -13.672 -17.283 -1.559 1.00 50.28 97 VAL A CA 1
ATOM 802 C C . VAL A 1 97 ? -14.357 -17.907 -0.330 1.00 50.28 97 VAL A C 1
ATOM 804 O O . VAL A 1 97 ? -13.731 -18.639 0.424 1.00 50.28 97 VAL A O 1
ATOM 807 N N . ARG A 1 98 ? -15.684 -17.762 -0.186 1.00 47.66 98 ARG A N 1
ATOM 808 C CA . ARG A 1 98 ? -16.469 -18.387 0.897 1.00 47.66 98 ARG A CA 1
ATOM 809 C C . ARG A 1 98 ? -16.483 -19.927 0.903 1.00 47.66 98 ARG A C 1
ATOM 811 O O . ARG A 1 98 ? -17.108 -20.500 1.788 1.00 47.66 98 ARG A O 1
ATOM 818 N N . GLN A 1 99 ? -15.830 -20.619 -0.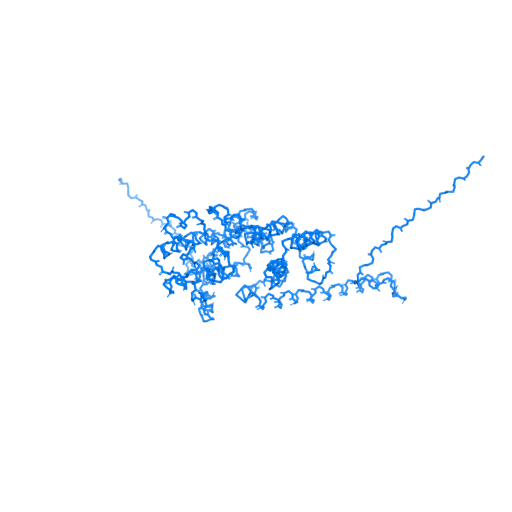038 1.00 46.38 99 GLN A N 1
ATOM 819 C CA . GLN A 1 99 ? -15.711 -22.081 -0.008 1.00 46.38 99 GLN A CA 1
ATOM 820 C C . GLN A 1 99 ? -14.315 -22.574 -0.448 1.00 46.38 99 GLN A C 1
ATOM 822 O O . GLN A 1 99 ? -13.978 -22.543 -1.630 1.00 46.38 99 GLN A O 1
ATOM 827 N N . ARG A 1 100 ? -13.595 -23.156 0.530 1.00 51.09 100 ARG A N 1
ATOM 828 C CA . ARG A 1 100 ? -12.405 -24.044 0.475 1.00 51.09 100 ARG A CA 1
ATOM 829 C C . ARG A 1 100 ? -11.018 -23.384 0.506 1.00 51.09 100 ARG A C 1
ATOM 831 O O . ARG A 1 100 ? -10.399 -23.171 -0.540 1.00 51.09 100 ARG A O 1
ATOM 838 N N . ASP A 1 101 ? -10.471 -23.281 1.718 1.00 62.09 101 ASP A N 1
ATOM 839 C CA . ASP A 1 101 ? -9.092 -22.874 2.055 1.00 62.09 101 ASP A CA 1
ATOM 840 C C . ASP A 1 101 ? -8.018 -23.638 1.265 1.00 62.09 101 ASP A C 1
ATOM 842 O O . ASP A 1 101 ? -7.034 -23.057 0.806 1.00 62.09 101 ASP A O 1
ATOM 846 N N . ALA A 1 102 ? -8.238 -24.933 1.009 1.00 65.69 102 ALA A N 1
ATOM 847 C CA . ALA A 1 102 ? -7.318 -25.758 0.221 1.00 65.69 102 ALA A CA 1
ATOM 848 C C . ALA A 1 102 ? -7.137 -25.240 -1.220 1.00 65.69 102 ALA A C 1
ATOM 850 O O . ALA A 1 102 ? -6.032 -25.273 -1.758 1.00 65.69 102 ALA A O 1
ATOM 851 N N . SER A 1 103 ? -8.202 -24.709 -1.834 1.00 79.44 103 SER A N 1
ATOM 852 C CA . SER A 1 103 ? -8.134 -24.173 -3.199 1.00 79.44 103 SER A CA 1
ATOM 853 C C . SER A 1 103 ? -7.401 -22.832 -3.267 1.00 79.44 103 SER A C 1
ATOM 855 O O . SER A 1 103 ? -6.763 -22.532 -4.273 1.00 79.44 103 SER A O 1
ATOM 857 N N . LEU A 1 104 ? -7.463 -22.029 -2.200 1.00 81.69 104 LEU A N 1
ATOM 858 C CA . LEU A 1 104 ? -6.786 -20.737 -2.132 1.00 81.69 104 LEU A CA 1
ATOM 859 C C . LEU A 1 104 ? -5.289 -20.903 -1.862 1.00 81.69 104 LEU A C 1
ATOM 861 O O . LEU A 1 104 ? -4.481 -20.286 -2.551 1.00 81.69 104 LEU A O 1
ATOM 865 N N . ARG A 1 105 ? -4.907 -21.803 -0.947 1.00 85.62 105 ARG A N 1
ATOM 866 C CA . ARG A 1 105 ? -3.494 -22.153 -0.717 1.00 85.62 105 ARG A CA 1
ATOM 867 C C . ARG A 1 105 ? -2.822 -22.664 -1.990 1.00 85.62 105 ARG A C 1
ATOM 869 O O . ARG A 1 105 ? -1.714 -22.237 -2.304 1.00 85.62 105 ARG A O 1
ATOM 876 N N . GLN A 1 106 ? -3.510 -23.512 -2.758 1.00 88.19 106 GLN A N 1
ATOM 877 C CA . GLN A 1 106 ? -3.011 -23.964 -4.056 1.00 88.19 106 GLN A CA 1
ATOM 878 C C . GLN A 1 106 ? -2.843 -22.793 -5.037 1.00 88.19 106 GLN A C 1
ATOM 880 O O . GLN A 1 106 ? -1.776 -22.654 -5.627 1.00 88.19 106 GLN A O 1
ATOM 885 N N . LYS A 1 107 ? -3.846 -21.915 -5.177 1.00 89.62 107 LYS A N 1
ATOM 886 C CA . LYS A 1 107 ? -3.749 -20.727 -6.046 1.00 89.62 107 LYS A CA 1
ATOM 887 C C . LYS A 1 107 ? -2.591 -19.809 -5.659 1.00 89.62 107 LYS A C 1
ATOM 889 O O . LYS A 1 107 ? -1.910 -19.302 -6.542 1.00 89.62 107 LYS A O 1
ATOM 894 N N . LEU A 1 108 ? -2.362 -19.592 -4.363 1.00 91.50 108 LEU A N 1
ATOM 895 C CA . LEU A 1 108 ? -1.255 -18.767 -3.875 1.00 91.50 108 LEU A CA 1
ATOM 896 C C . LEU A 1 108 ? 0.103 -19.438 -4.129 1.00 91.50 108 LEU A C 1
ATOM 898 O O . LEU A 1 108 ? 1.041 -18.753 -4.520 1.00 91.50 108 LEU A O 1
ATOM 902 N N . SER A 1 109 ? 0.193 -20.768 -4.023 1.00 92.62 109 SER A N 1
ATOM 903 C CA . SER A 1 109 ? 1.394 -21.523 -4.412 1.00 92.62 109 SER A CA 1
ATOM 904 C C . SER A 1 109 ? 1.666 -21.454 -5.924 1.00 92.62 109 SER A C 1
ATOM 906 O O . SER A 1 109 ? 2.799 -21.223 -6.349 1.00 92.62 109 SER A O 1
ATOM 908 N N . GLU A 1 110 ? 0.630 -21.574 -6.759 1.00 94.38 110 GLU A N 1
ATOM 909 C CA . GLU A 1 110 ? 0.734 -21.373 -8.211 1.00 94.38 110 GLU A CA 1
ATOM 910 C C . GLU A 1 110 ? 1.143 -19.930 -8.549 1.00 94.38 110 GLU A C 1
ATOM 912 O O . GLU A 1 110 ? 1.949 -19.699 -9.455 1.00 94.38 110 GLU A O 1
ATOM 917 N N . TRP A 1 111 ? 0.628 -18.954 -7.798 1.00 95.94 111 TRP A N 1
ATOM 918 C CA . TRP A 1 111 ? 0.979 -17.544 -7.936 1.00 95.94 111 TRP A CA 1
ATOM 919 C C . TRP A 1 111 ? 2.433 -17.259 -7.540 1.00 95.94 111 TRP A C 1
ATOM 921 O O . TRP A 1 111 ? 3.124 -16.524 -8.244 1.00 95.94 111 TRP A O 1
ATOM 931 N N . GLU A 1 112 ? 2.933 -17.894 -6.481 1.00 96.25 112 GLU A N 1
ATOM 932 C CA . GLU A 1 112 ? 4.344 -17.840 -6.088 1.00 96.25 112 GLU A CA 1
ATOM 933 C C . GLU A 1 112 ? 5.244 -18.466 -7.165 1.00 96.25 112 GLU A C 1
ATOM 935 O O . GLU A 1 112 ? 6.206 -17.844 -7.609 1.00 96.25 112 GLU A O 1
ATOM 940 N N . SER A 1 113 ? 4.879 -19.632 -7.710 1.00 97.31 113 SER A N 1
ATOM 941 C CA . SER A 1 113 ? 5.602 -20.224 -8.847 1.00 97.31 113 SER A CA 1
ATOM 942 C C . SER A 1 113 ? 5.611 -19.308 -10.078 1.00 97.31 113 SER A C 1
ATOM 944 O O . SER A 1 113 ? 6.604 -19.223 -10.808 1.00 97.31 113 SER A O 1
ATOM 946 N N . ARG A 1 114 ? 4.511 -18.594 -10.326 1.00 97.69 114 ARG A N 1
ATOM 947 C CA . ARG A 1 114 ? 4.413 -17.613 -11.408 1.00 97.69 114 ARG A CA 1
ATOM 948 C C . ARG A 1 114 ? 5.308 -16.394 -11.164 1.00 97.69 114 ARG A C 1
ATOM 950 O O . ARG A 1 114 ? 5.926 -15.914 -12.114 1.00 97.69 114 ARG A O 1
ATOM 957 N N . LEU A 1 115 ? 5.419 -15.926 -9.921 1.00 98.31 115 LEU A N 1
ATOM 958 C CA . LEU A 1 115 ? 6.349 -14.867 -9.521 1.00 98.31 115 LEU A CA 1
ATOM 959 C C . LEU A 1 115 ? 7.807 -15.265 -9.819 1.00 98.31 115 LEU A C 1
ATOM 961 O O . LEU A 1 115 ? 8.533 -14.486 -10.439 1.00 98.31 115 LEU A O 1
ATOM 965 N N . GLU A 1 116 ? 8.212 -16.492 -9.476 1.00 98.25 116 GLU A N 1
ATOM 966 C CA . GLU A 1 116 ? 9.554 -17.009 -9.801 1.00 98.25 116 GLU A CA 1
ATOM 967 C C . GLU A 1 116 ? 9.818 -17.013 -11.313 1.00 98.25 116 GLU A C 1
ATOM 969 O O . GLU A 1 116 ? 10.892 -16.625 -11.777 1.00 98.25 116 GLU A O 1
ATOM 974 N N . GLN A 1 117 ? 8.819 -17.401 -12.111 1.00 97.94 117 GLN A N 1
ATOM 975 C CA . GLN A 1 117 ? 8.926 -17.388 -13.571 1.00 97.94 117 GLN A CA 1
ATOM 976 C C . GLN A 1 117 ? 9.109 -15.968 -14.121 1.00 97.94 117 GLN A C 1
ATOM 978 O O . GLN A 1 117 ? 9.917 -15.776 -15.030 1.00 97.94 117 GLN A O 1
ATOM 983 N N . VAL A 1 118 ? 8.436 -14.960 -13.553 1.00 97.75 118 VAL A N 1
ATOM 984 C CA . VAL A 1 118 ? 8.653 -13.547 -13.910 1.00 97.75 118 VAL A CA 1
ATOM 985 C C . VAL A 1 118 ? 10.099 -13.129 -13.637 1.00 97.75 118 VAL A C 1
ATOM 987 O O . VAL A 1 118 ? 10.734 -12.555 -14.526 1.00 97.75 118 VAL A O 1
ATOM 990 N N . TRP A 1 119 ? 10.643 -13.463 -12.462 1.00 97.31 119 TRP A N 1
ATOM 991 C CA . TRP A 1 119 ? 12.035 -13.149 -12.105 1.00 97.31 119 TRP A CA 1
ATOM 992 C C . TRP A 1 119 ? 13.055 -13.877 -12.984 1.00 97.31 119 TRP A C 1
ATOM 994 O O . TRP A 1 119 ? 14.076 -13.301 -13.355 1.00 97.31 119 TRP A O 1
ATOM 1004 N N . ALA A 1 120 ? 12.747 -15.105 -13.401 1.00 96.19 120 ALA A N 1
ATOM 1005 C CA . ALA A 1 120 ? 13.545 -15.864 -14.360 1.00 96.19 120 ALA A CA 1
ATOM 1006 C C . ALA A 1 120 ? 13.409 -15.364 -15.818 1.00 96.19 120 ALA A C 1
ATOM 1008 O O . ALA A 1 120 ? 14.074 -15.882 -16.715 1.00 96.19 120 ALA A O 1
ATOM 1009 N N . GLY A 1 121 ? 12.572 -14.351 -16.078 1.00 93.81 121 GLY A N 1
ATOM 1010 C CA . GLY A 1 121 ? 12.380 -13.761 -17.405 1.00 93.81 121 GLY A CA 1
ATOM 1011 C C . GLY A 1 121 ? 11.370 -14.493 -18.296 1.00 93.81 121 GLY A C 1
ATOM 1012 O O . GLY A 1 121 ? 11.378 -14.288 -19.513 1.00 93.81 121 GLY A O 1
ATOM 1013 N N . TYR A 1 122 ? 10.493 -15.304 -17.704 1.00 95.19 122 TYR A N 1
ATOM 1014 C CA . TYR A 1 122 ? 9.466 -16.118 -18.359 1.00 95.19 122 TYR A CA 1
ATOM 1015 C C . TYR A 1 122 ? 8.039 -15.641 -17.995 1.00 95.19 122 TYR A C 1
ATOM 1017 O O . TYR A 1 122 ? 7.329 -16.320 -17.249 1.00 95.19 122 TYR A O 1
ATOM 1025 N N . PRO A 1 123 ? 7.589 -14.474 -18.501 1.00 95.06 123 PRO A N 1
ATOM 1026 C CA . PRO A 1 123 ? 6.256 -13.946 -18.198 1.00 95.06 123 PRO A CA 1
ATOM 1027 C C . PRO A 1 123 ? 5.148 -14.843 -18.768 1.00 95.06 123 PRO A C 1
ATOM 1029 O O . PRO A 1 123 ? 5.291 -15.348 -19.875 1.00 95.06 123 PRO A O 1
ATOM 1032 N N . GLN A 1 124 ? 4.029 -15.026 -18.062 1.00 93.31 124 GLN A N 1
ATOM 1033 C CA . GLN A 1 124 ? 2.930 -15.875 -18.554 1.00 93.31 124 GLN A CA 1
ATOM 1034 C C . GLN A 1 124 ? 1.874 -15.089 -19.346 1.00 93.31 124 GLN A C 1
ATOM 1036 O O . GLN A 1 124 ? 1.151 -15.666 -20.155 1.00 93.31 124 GLN A O 1
ATOM 1041 N N . ASP A 1 125 ? 1.789 -13.770 -19.146 1.00 95.12 125 ASP A N 1
ATOM 1042 C CA . ASP A 1 125 ? 0.902 -12.872 -19.892 1.00 95.12 125 ASP A CA 1
ATOM 1043 C C . ASP A 1 125 ? 1.515 -11.471 -20.107 1.00 95.12 125 ASP A C 1
ATOM 1045 O O . ASP A 1 125 ? 2.688 -11.220 -19.820 1.00 95.12 125 ASP A O 1
ATOM 1049 N N . ALA A 1 126 ? 0.723 -10.542 -20.655 1.00 95.38 126 ALA A N 1
ATOM 1050 C CA . ALA A 1 126 ? 1.164 -9.175 -20.917 1.00 95.38 126 ALA A CA 1
ATOM 1051 C C . ALA A 1 126 ? 1.493 -8.385 -19.636 1.00 95.38 126 ALA A C 1
ATOM 1053 O O . ALA A 1 126 ? 2.434 -7.598 -19.640 1.00 95.38 126 ALA A O 1
ATOM 1054 N N . LEU A 1 127 ? 0.763 -8.589 -18.537 1.00 97.31 127 LEU A N 1
ATOM 1055 C CA . LEU A 1 127 ? 1.006 -7.868 -17.283 1.00 97.31 127 LEU A CA 1
ATOM 1056 C C . LEU A 1 127 ? 2.291 -8.374 -16.615 1.00 97.31 127 LEU A C 1
ATOM 1058 O O . LEU A 1 127 ? 3.101 -7.578 -16.142 1.00 97.31 127 LEU A O 1
ATOM 1062 N N . ASP A 1 128 ? 2.532 -9.682 -16.682 1.00 97.75 128 ASP A N 1
ATOM 1063 C CA . ASP A 1 128 ? 3.802 -10.288 -16.285 1.00 97.75 128 ASP A CA 1
ATOM 1064 C C . ASP A 1 128 ? 4.961 -9.774 -17.145 1.00 97.75 128 ASP A C 1
ATOM 1066 O O . ASP A 1 128 ? 6.057 -9.559 -16.635 1.00 97.75 128 ASP A O 1
ATOM 1070 N N . LEU A 1 129 ? 4.738 -9.548 -18.447 1.00 97.62 129 LEU A N 1
ATOM 1071 C CA . LEU A 1 129 ? 5.754 -8.983 -19.338 1.00 97.62 129 LEU A CA 1
ATOM 1072 C C . LEU A 1 129 ? 6.166 -7.571 -18.897 1.00 97.62 129 LEU A C 1
ATOM 1074 O O . LEU A 1 129 ? 7.356 -7.259 -18.942 1.00 97.62 129 LEU A O 1
ATOM 1078 N N . ALA A 1 130 ? 5.220 -6.736 -18.454 1.00 98.38 130 ALA A N 1
ATOM 1079 C CA . ALA A 1 130 ? 5.526 -5.416 -17.900 1.00 98.38 130 ALA A CA 1
ATOM 1080 C C . ALA A 1 130 ? 6.322 -5.510 -16.587 1.00 98.38 130 ALA A C 1
ATOM 1082 O O . ALA A 1 130 ? 7.292 -4.770 -16.406 1.00 98.38 130 ALA A O 1
ATOM 1083 N N . LEU A 1 131 ? 5.972 -6.445 -15.695 1.00 98.56 131 LEU A N 1
ATOM 1084 C CA . LEU A 1 131 ? 6.716 -6.648 -14.450 1.00 98.56 131 LEU A CA 1
ATOM 1085 C C . LEU A 1 131 ? 8.123 -7.210 -14.707 1.00 98.56 131 LEU A C 1
ATOM 1087 O O . LEU A 1 131 ? 9.089 -6.682 -14.167 1.00 98.56 131 LEU A O 1
ATOM 1091 N N . ALA A 1 132 ? 8.273 -8.208 -15.580 1.00 98.12 132 ALA A N 1
ATOM 1092 C CA . ALA A 1 132 ? 9.573 -8.778 -15.945 1.00 98.12 132 ALA A CA 1
ATOM 1093 C C . ALA A 1 132 ? 10.503 -7.730 -16.581 1.00 98.12 132 ALA A C 1
ATOM 1095 O O . ALA A 1 132 ? 11.714 -7.723 -16.352 1.00 98.12 132 ALA A O 1
ATOM 1096 N N . ASP A 1 133 ? 9.943 -6.830 -17.394 1.00 98.00 133 ASP A N 1
ATOM 1097 C CA . ASP A 1 133 ? 10.681 -5.698 -17.947 1.00 98.00 133 ASP A CA 1
ATOM 1098 C C . ASP A 1 133 ? 11.055 -4.677 -16.860 1.00 98.00 133 ASP A C 1
ATOM 1100 O O . ASP A 1 133 ? 12.186 -4.196 -16.842 1.00 98.00 133 ASP A O 1
ATOM 1104 N N . THR A 1 134 ? 10.160 -4.410 -15.905 1.00 98.31 134 THR A N 1
ATOM 1105 C CA . THR A 1 134 ? 10.441 -3.563 -14.734 1.00 98.31 134 THR A CA 1
ATOM 1106 C C . THR A 1 134 ? 11.592 -4.129 -13.895 1.00 98.31 134 THR A C 1
ATOM 1108 O O . THR A 1 134 ? 12.576 -3.427 -13.683 1.00 98.31 134 THR A O 1
ATOM 1111 N N . VAL A 1 135 ? 11.542 -5.407 -13.504 1.00 97.88 135 VAL A N 1
ATOM 1112 C CA . VAL A 1 135 ? 12.604 -6.087 -12.730 1.00 97.88 135 VAL A CA 1
ATOM 1113 C C . VAL A 1 135 ? 13.964 -5.963 -13.423 1.00 97.88 135 VAL A C 1
ATOM 1115 O O . VAL A 1 135 ? 14.971 -5.664 -12.789 1.00 97.88 135 VAL A O 1
ATOM 1118 N N . ARG A 1 136 ? 14.001 -6.114 -14.751 1.00 96.50 136 ARG A N 1
ATOM 1119 C CA . ARG A 1 136 ? 15.238 -5.985 -15.535 1.00 96.50 136 ARG A CA 1
ATOM 1120 C C . ARG A 1 136 ? 15.813 -4.567 -15.540 1.00 96.50 136 ARG A C 1
ATOM 1122 O O . ARG A 1 136 ? 17.028 -4.408 -15.573 1.00 96.50 136 ARG A O 1
ATOM 1129 N N . ASN A 1 137 ? 14.954 -3.549 -15.577 1.00 97.06 137 ASN A N 1
ATOM 1130 C CA . ASN A 1 137 ? 15.373 -2.147 -15.655 1.00 97.06 137 ASN A CA 1
ATOM 1131 C C . ASN A 1 137 ? 15.681 -1.529 -14.280 1.00 97.06 137 ASN A C 1
ATOM 1133 O O . ASN A 1 137 ? 16.307 -0.472 -14.226 1.00 97.06 137 ASN A O 1
ATOM 1137 N N . TYR A 1 138 ? 15.262 -2.177 -13.189 1.00 97.19 138 TYR A N 1
ATOM 1138 C CA . TYR A 1 138 ? 15.445 -1.715 -11.813 1.00 97.19 138 TYR A CA 1
ATOM 1139 C C . TYR A 1 138 ? 16.081 -2.827 -10.962 1.00 97.19 138 TYR A C 1
ATOM 1141 O O . TYR A 1 138 ? 15.374 -3.510 -10.225 1.00 97.19 138 TYR A O 1
ATOM 1149 N N . PRO A 1 139 ? 17.413 -3.021 -11.026 1.00 91.62 139 PRO A N 1
ATOM 1150 C CA . PRO A 1 139 ? 18.094 -4.140 -10.363 1.00 91.62 139 PRO A CA 1
ATOM 1151 C C . PRO A 1 139 ? 18.037 -4.100 -8.827 1.00 91.62 139 PRO A C 1
ATOM 1153 O O . PRO A 1 139 ? 18.276 -5.120 -8.189 1.00 91.62 139 PRO A O 1
ATOM 1156 N N . GLY A 1 140 ? 17.700 -2.951 -8.225 1.00 93.19 140 GLY A N 1
ATOM 1157 C CA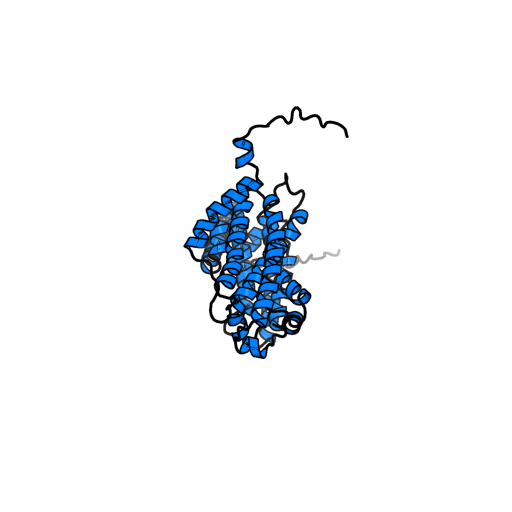 . GLY A 1 140 ? 17.413 -2.853 -6.788 1.00 93.19 140 GLY A CA 1
ATOM 1158 C C . GLY A 1 140 ? 16.086 -3.508 -6.376 1.00 93.19 140 GLY A C 1
ATOM 1159 O O . GLY A 1 140 ? 15.848 -3.715 -5.189 1.00 93.19 140 GLY A O 1
ATOM 1160 N N . LEU A 1 141 ? 15.220 -3.868 -7.333 1.00 96.38 141 LEU A N 1
ATOM 1161 C CA . LEU A 1 141 ? 13.943 -4.523 -7.067 1.00 96.38 141 LEU A CA 1
ATOM 1162 C C . LEU A 1 141 ? 14.153 -5.996 -6.691 1.00 96.38 141 LEU A C 1
ATOM 1164 O O . LEU A 1 141 ? 14.405 -6.858 -7.536 1.00 96.38 141 LEU A O 1
ATOM 1168 N N . ARG A 1 142 ? 14.031 -6.289 -5.398 1.00 96.88 142 ARG A N 1
ATOM 1169 C CA . ARG A 1 142 ? 14.171 -7.642 -4.850 1.00 96.88 142 ARG A CA 1
ATOM 1170 C C . ARG A 1 142 ? 12.865 -8.422 -4.968 1.00 96.88 142 ARG A C 1
ATOM 1172 O O . ARG A 1 142 ? 11.791 -7.836 -4.884 1.00 96.88 142 ARG A O 1
ATOM 1179 N N . ILE A 1 143 ? 12.965 -9.745 -5.106 1.00 98.38 143 ILE A N 1
ATOM 1180 C CA . ILE A 1 143 ? 11.798 -10.642 -5.103 1.00 98.38 143 ILE A CA 1
ATOM 1181 C C . ILE A 1 143 ? 11.196 -10.810 -3.700 1.00 98.38 143 ILE A C 1
ATOM 1183 O O . ILE A 1 143 ? 10.005 -11.072 -3.574 1.00 98.38 143 ILE A O 1
ATOM 1187 N N . ASP A 1 144 ? 11.994 -10.629 -2.642 1.00 98.25 144 ASP A N 1
ATOM 1188 C CA . ASP A 1 144 ? 11.586 -10.942 -1.265 1.00 98.25 144 ASP A CA 1
ATOM 1189 C C . ASP A 1 144 ? 10.315 -10.190 -0.817 1.00 98.25 144 ASP A C 1
ATOM 1191 O O . ASP A 1 144 ? 9.392 -10.855 -0.355 1.00 98.25 144 ASP A O 1
ATOM 1195 N N . PRO A 1 145 ? 10.155 -8.867 -1.052 1.00 98.44 145 PRO A N 1
ATOM 1196 C CA . PRO A 1 145 ? 8.906 -8.173 -0.726 1.00 98.44 145 PRO A CA 1
ATOM 1197 C C . PRO A 1 145 ? 7.677 -8.737 -1.457 1.00 98.44 145 PRO A C 1
ATOM 1199 O O . PRO A 1 145 ? 6.565 -8.676 -0.938 1.00 98.44 145 PRO A O 1
ATOM 1202 N N . PHE A 1 146 ? 7.854 -9.288 -2.664 1.00 98.50 146 PHE A N 1
ATOM 1203 C CA . PHE A 1 146 ? 6.765 -9.900 -3.430 1.00 98.50 146 PHE A CA 1
ATOM 1204 C C . PHE A 1 146 ? 6.355 -11.231 -2.795 1.00 98.50 146 PHE A C 1
ATOM 1206 O O . PHE A 1 146 ? 5.166 -11.467 -2.592 1.00 98.50 146 PHE A O 1
ATOM 1213 N N . ARG A 1 147 ? 7.325 -12.064 -2.402 1.00 98.12 147 ARG A N 1
ATOM 1214 C CA . ARG A 1 147 ? 7.056 -13.294 -1.638 1.00 98.12 147 ARG A CA 1
ATOM 1215 C C . ARG A 1 147 ? 6.382 -12.979 -0.303 1.00 98.12 147 ARG A C 1
ATOM 1217 O O . ARG A 1 147 ? 5.356 -13.576 0.010 1.00 98.12 147 ARG A O 1
ATOM 1224 N N . ASP A 1 148 ? 6.883 -11.988 0.432 1.00 97.88 148 ASP A N 1
ATOM 1225 C CA . ASP A 1 148 ? 6.301 -11.547 1.704 1.00 97.88 148 ASP A CA 1
ATOM 1226 C C . ASP A 1 148 ? 4.840 -11.104 1.548 1.00 97.88 148 ASP A C 1
ATOM 1228 O O . ASP A 1 148 ? 4.007 -11.443 2.389 1.00 97.88 148 ASP A O 1
ATOM 1232 N N . MET A 1 149 ? 4.493 -10.409 0.458 1.00 96.94 149 MET A N 1
ATOM 1233 C CA . MET A 1 149 ? 3.103 -10.038 0.176 1.00 96.94 149 MET A CA 1
ATOM 1234 C C . MET A 1 149 ? 2.208 -11.262 -0.053 1.00 96.94 149 MET A C 1
ATOM 1236 O O . MET A 1 149 ? 1.099 -11.302 0.480 1.00 96.94 149 MET A O 1
ATOM 1240 N N . ILE A 1 150 ? 2.683 -12.286 -0.773 1.00 95.50 150 ILE A N 1
ATOM 1241 C CA . ILE A 1 150 ? 1.955 -13.561 -0.930 1.00 95.50 150 ILE A CA 1
ATOM 1242 C C . ILE A 1 150 ? 1.764 -14.242 0.434 1.00 95.50 150 ILE A C 1
ATOM 1244 O O . ILE A 1 150 ? 0.682 -14.744 0.730 1.00 95.50 150 ILE A O 1
ATOM 1248 N N . GLN A 1 151 ? 2.777 -14.213 1.303 1.00 93.56 151 GLN A N 1
ATOM 1249 C CA . GLN A 1 151 ? 2.654 -14.730 2.670 1.00 93.56 151 GLN A CA 1
ATOM 1250 C C . GLN A 1 151 ? 1.669 -13.912 3.516 1.00 93.56 151 GLN A C 1
ATOM 1252 O O . GLN A 1 151 ? 1.004 -14.465 4.388 1.00 93.56 151 GLN A O 1
ATOM 1257 N N . GLY A 1 152 ? 1.539 -12.608 3.261 1.00 93.00 152 GLY A N 1
ATOM 1258 C CA . GLY A 1 152 ? 0.526 -11.754 3.887 1.00 93.00 152 GLY A CA 1
ATOM 1259 C C . GLY A 1 152 ? -0.890 -12.174 3.509 1.00 93.00 152 GLY A C 1
ATOM 1260 O O . GLY A 1 152 ? -1.744 -12.288 4.382 1.00 93.00 152 GLY A O 1
ATOM 1261 N N . MET A 1 153 ? -1.106 -12.512 2.235 1.00 89.06 153 MET A N 1
ATOM 1262 C CA . MET A 1 153 ? -2.387 -13.040 1.752 1.00 89.06 153 MET A CA 1
ATOM 1263 C C . MET A 1 153 ? -2.798 -14.330 2.474 1.00 89.06 153 MET A C 1
ATOM 1265 O O . MET A 1 153 ? -3.979 -14.533 2.729 1.00 89.06 153 MET A O 1
ATOM 1269 N N . LEU A 1 154 ? -1.838 -15.192 2.837 1.00 86.31 154 LEU A N 1
ATOM 1270 C CA . LEU A 1 154 ? -2.104 -16.420 3.598 1.00 86.31 154 LEU A CA 1
ATOM 1271 C C . LEU A 1 154 ? -2.525 -16.154 5.050 1.00 86.31 154 LEU A C 1
ATOM 1273 O O . LEU A 1 154 ? -3.272 -16.953 5.608 1.00 86.31 154 LEU A O 1
ATOM 1277 N N . MET A 1 155 ? -2.086 -15.046 5.656 1.00 88.06 155 MET A N 1
ATOM 1278 C CA . MET A 1 155 ? -2.468 -14.705 7.034 1.00 88.06 155 MET A CA 1
ATOM 1279 C C . MET A 1 155 ? -3.974 -14.450 7.148 1.00 88.06 155 MET A C 1
ATOM 1281 O O . MET A 1 155 ? -4.601 -14.919 8.094 1.00 88.06 155 MET A O 1
ATOM 1285 N N . ASP A 1 156 ? -4.554 -13.784 6.148 1.00 77.19 156 ASP A N 1
ATOM 1286 C CA . ASP A 1 156 ? -5.991 -13.493 6.080 1.00 77.19 156 ASP A CA 1
ATOM 1287 C C . ASP A 1 156 ? -6.852 -14.749 5.865 1.00 77.19 156 ASP A C 1
ATOM 1289 O O . ASP A 1 156 ? -8.020 -14.765 6.255 1.00 77.19 156 ASP A O 1
ATOM 1293 N N . VAL A 1 157 ? -6.285 -15.807 5.268 1.00 73.50 157 VAL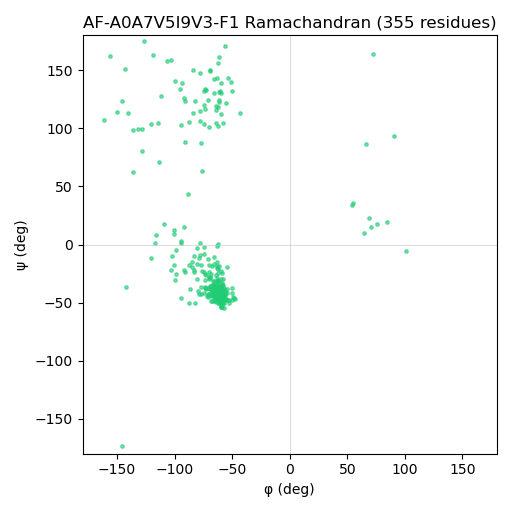 A N 1
ATOM 1294 C CA . VAL A 1 157 ? -6.961 -17.108 5.106 1.00 73.50 157 VAL A CA 1
ATOM 1295 C C . VAL A 1 157 ? -7.118 -17.806 6.449 1.00 73.50 157 VAL A C 1
ATOM 1297 O O . VAL A 1 157 ? -8.168 -18.376 6.731 1.00 73.50 157 VAL A O 1
ATOM 1300 N N . ASP A 1 158 ? -6.071 -17.758 7.271 1.00 68.81 158 ASP A N 1
ATOM 1301 C CA . ASP A 1 158 ? -6.004 -18.535 8.505 1.00 68.81 158 ASP A CA 1
ATOM 1302 C C . ASP A 1 158 ? -6.656 -17.816 9.683 1.00 68.81 158 ASP A C 1
ATOM 1304 O O . ASP A 1 158 ? -7.299 -18.454 10.520 1.00 68.81 158 ASP A O 1
ATOM 1308 N N . ARG A 1 159 ? -6.492 -16.489 9.774 1.00 71.50 159 ARG A N 1
ATOM 1309 C CA . ARG A 1 159 ? -7.001 -15.712 10.905 1.00 71.50 159 ARG A CA 1
ATOM 1310 C C . ARG A 1 159 ? -7.097 -14.221 10.571 1.00 71.50 159 ARG A C 1
ATOM 1312 O O . ARG A 1 159 ? -6.104 -13.506 10.611 1.00 71.50 159 ARG A O 1
ATOM 1319 N N . ALA A 1 160 ? -8.316 -13.716 10.388 1.00 81.38 160 ALA A N 1
ATOM 1320 C CA . ALA A 1 160 ? -8.595 -12.274 10.336 1.00 81.38 160 ALA A CA 1
ATOM 1321 C C . ALA A 1 160 ? -8.872 -11.686 11.740 1.00 81.38 160 ALA A C 1
ATOM 1323 O O . ALA A 1 160 ? -9.854 -10.970 11.931 1.00 81.38 160 ALA A O 1
ATOM 1324 N N . ARG A 1 161 ? -8.062 -12.084 12.734 1.00 91.50 161 ARG A N 1
ATOM 1325 C CA . ARG A 1 161 ? -8.075 -11.633 14.140 1.00 91.50 161 ARG A CA 1
ATOM 1326 C C . ARG A 1 161 ? -6.639 -11.620 14.655 1.00 91.50 161 ARG A C 1
ATOM 1328 O O . ARG A 1 161 ? -5.994 -12.664 14.641 1.00 91.50 161 ARG A O 1
ATOM 1335 N N . TYR A 1 162 ? -6.162 -10.480 15.137 1.00 95.62 162 TYR A N 1
ATOM 1336 C CA . TYR A 1 162 ? -4.793 -10.330 15.643 1.00 95.62 162 TYR A CA 1
ATOM 1337 C C . TYR A 1 162 ? -4.821 -10.107 17.145 1.00 95.62 162 TYR A C 1
ATOM 1339 O O . TYR A 1 162 ? -5.549 -9.239 17.623 1.00 95.62 162 TYR A O 1
ATOM 1347 N N . GLU A 1 163 ? -4.061 -10.902 17.893 1.00 96.44 163 GLU A N 1
ATOM 1348 C CA . GLU A 1 163 ? -4.060 -10.812 19.350 1.00 96.44 163 GLU A CA 1
ATOM 1349 C C . GLU A 1 163 ? -3.423 -9.502 19.812 1.00 96.44 163 GLU A C 1
ATOM 1351 O O . GLU A 1 163 ? -4.019 -8.768 20.601 1.00 96.44 163 GLU A O 1
ATOM 1356 N N . THR A 1 164 ? -2.249 -9.197 19.258 1.00 98.00 164 THR A N 1
ATOM 1357 C CA . THR A 1 164 ? -1.443 -8.031 19.617 1.00 98.00 164 THR A CA 1
ATOM 1358 C C . THR A 1 164 ? -1.242 -7.084 18.443 1.00 98.00 164 THR A C 1
ATOM 1360 O O . THR A 1 164 ? -1.416 -7.456 17.274 1.00 98.00 164 THR A O 1
ATOM 1363 N N . PHE A 1 165 ? -0.825 -5.850 18.735 1.00 98.19 165 PHE A N 1
ATOM 1364 C CA . PHE A 1 165 ? -0.435 -4.932 17.665 1.00 98.19 165 PHE A CA 1
ATOM 1365 C C . PHE A 1 165 ? 0.767 -5.445 16.857 1.00 98.19 165 PHE A C 1
ATOM 1367 O O . PHE A 1 165 ? 0.825 -5.189 15.660 1.00 98.19 165 PHE A O 1
ATOM 1374 N N . ASP A 1 166 ? 1.689 -6.204 17.452 1.00 98.12 166 ASP A N 1
ATOM 1375 C CA . ASP A 1 166 ? 2.844 -6.759 16.730 1.00 98.12 166 ASP A CA 1
ATOM 1376 C C . ASP A 1 166 ? 2.421 -7.781 15.661 1.00 98.12 166 ASP A C 1
ATOM 1378 O O . ASP A 1 166 ? 2.963 -7.794 14.550 1.00 98.12 166 ASP A O 1
ATOM 1382 N N . GLU A 1 167 ? 1.407 -8.602 15.950 1.00 96.50 167 GLU A N 1
ATOM 1383 C CA . GLU A 1 167 ? 0.829 -9.511 14.955 1.00 96.50 167 GLU A CA 1
ATOM 1384 C C . GLU A 1 167 ? 0.158 -8.729 13.813 1.00 96.50 167 GLU A C 1
ATOM 1386 O O . GLU A 1 167 ? 0.380 -9.028 12.633 1.00 96.50 167 GLU A O 1
ATOM 1391 N N . LEU A 1 168 ? -0.606 -7.680 14.148 1.00 97.25 168 LEU A N 1
ATOM 1392 C CA . LEU A 1 168 ? -1.212 -6.791 13.153 1.00 97.25 168 LEU A CA 1
ATOM 1393 C C . LEU A 1 168 ? -0.152 -6.026 12.345 1.00 97.25 168 LEU A C 1
ATOM 1395 O O . LEU A 1 168 ? -0.319 -5.793 11.145 1.00 97.25 168 LEU A O 1
ATOM 1399 N N . TYR A 1 169 ? 0.946 -5.628 12.983 1.00 98.25 169 TYR A N 1
ATOM 1400 C CA . TYR A 1 169 ? 2.064 -4.954 12.342 1.00 98.25 169 TYR A CA 1
ATOM 1401 C C . TYR A 1 169 ? 2.696 -5.862 11.293 1.00 98.25 169 TYR A C 1
ATOM 1403 O O . TYR A 1 169 ? 2.924 -5.411 10.172 1.00 98.25 169 TYR A O 1
ATOM 1411 N N . LEU A 1 170 ? 2.935 -7.140 11.612 1.00 97.56 170 LEU A N 1
ATOM 1412 C CA . LEU A 1 170 ? 3.468 -8.108 10.651 1.00 97.56 170 LEU A CA 1
ATOM 1413 C C . LEU A 1 170 ? 2.547 -8.251 9.434 1.00 97.56 170 LEU A C 1
ATOM 1415 O O . LEU A 1 170 ? 3.027 -8.281 8.298 1.00 97.56 170 LEU A O 1
ATOM 1419 N N . TYR A 1 171 ? 1.232 -8.289 9.660 1.00 96.3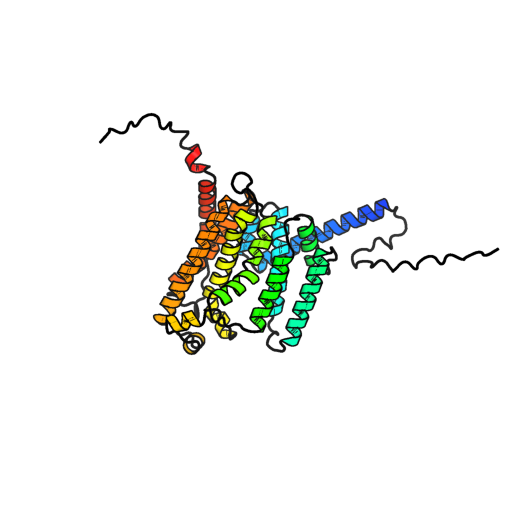1 171 TYR A N 1
ATOM 1420 C CA . TYR A 1 171 ? 0.256 -8.272 8.575 1.00 96.31 171 TYR A CA 1
ATOM 1421 C C . TYR A 1 171 ? 0.387 -7.000 7.724 1.00 96.31 171 TYR A C 1
ATOM 1423 O O . TYR A 1 171 ? 0.621 -7.093 6.517 1.00 96.31 171 TYR A O 1
ATOM 1431 N N . CYS A 1 172 ? 0.345 -5.814 8.344 1.00 97.69 172 CYS A N 1
ATOM 1432 C CA . CYS A 1 172 ? 0.497 -4.526 7.659 1.00 97.69 172 CYS A CA 1
ATOM 1433 C C . CYS A 1 172 ? 1.820 -4.415 6.884 1.00 97.69 172 CYS A C 1
ATOM 1435 O O . CYS A 1 172 ? 1.848 -3.898 5.763 1.00 97.69 172 CYS A O 1
ATOM 1437 N N . TYR A 1 173 ? 2.915 -4.920 7.458 1.00 98.31 173 TYR A N 1
ATOM 1438 C CA . TYR A 1 173 ? 4.209 -5.024 6.798 1.00 98.31 173 TYR A CA 1
ATOM 1439 C C . TYR A 1 173 ? 4.078 -5.845 5.515 1.00 98.31 173 TYR A C 1
ATOM 1441 O O . TYR A 1 173 ? 4.408 -5.338 4.444 1.00 98.31 173 TYR A O 1
ATOM 1449 N N . ARG A 1 174 ? 3.539 -7.068 5.589 1.00 97.38 174 ARG A N 1
ATOM 1450 C CA . ARG A 1 174 ? 3.450 -7.969 4.434 1.00 97.38 174 ARG A CA 1
ATOM 1451 C C . ARG A 1 174 ? 2.545 -7.433 3.332 1.00 97.38 174 ARG A C 1
ATOM 1453 O O . ARG A 1 174 ? 2.938 -7.483 2.171 1.00 97.38 174 ARG A O 1
ATOM 1460 N N . VAL A 1 175 ? 1.368 -6.902 3.663 1.00 95.12 175 VAL A N 1
ATOM 1461 C CA . VAL A 1 175 ? 0.370 -6.517 2.645 1.00 95.12 175 VAL A CA 1
ATOM 1462 C C . VAL A 1 175 ? 0.541 -5.099 2.098 1.00 95.12 175 VAL A C 1
ATOM 1464 O O . VAL A 1 175 ? 0.012 -4.793 1.032 1.00 95.12 175 VAL A O 1
ATOM 1467 N N . ALA A 1 176 ? 1.291 -4.232 2.787 1.00 96.06 176 ALA A N 1
ATOM 1468 C CA . ALA A 1 176 ? 1.471 -2.841 2.363 1.00 96.06 176 ALA A CA 1
ATOM 1469 C C . ALA A 1 176 ? 2.877 -2.272 2.590 1.00 96.06 176 ALA A C 1
ATOM 1471 O O . ALA A 1 176 ? 3.366 -1.520 1.747 1.00 96.06 176 ALA A O 1
ATOM 1472 N N . GLY A 1 177 ? 3.558 -2.625 3.684 1.00 97.50 177 GLY A N 1
ATOM 1473 C CA . GLY A 1 177 ? 4.959 -2.240 3.907 1.00 97.50 177 GLY A CA 1
ATOM 1474 C C . GLY A 1 177 ? 5.875 -2.720 2.775 1.00 97.50 177 GLY A C 1
ATOM 1475 O O . GLY A 1 177 ? 6.662 -1.941 2.233 1.00 97.50 177 GLY A O 1
ATOM 1476 N N . THR A 1 178 ? 5.696 -3.967 2.337 1.00 98.31 178 THR A N 1
ATOM 1477 C CA . THR A 1 178 ? 6.388 -4.560 1.184 1.00 98.31 178 THR A CA 1
ATOM 1478 C C . THR A 1 178 ? 6.215 -3.731 -0.085 1.00 98.31 178 THR A C 1
ATOM 1480 O O . THR A 1 178 ? 7.185 -3.545 -0.810 1.00 98.31 178 THR A O 1
ATOM 1483 N N . VAL A 1 179 ? 5.040 -3.142 -0.332 1.00 97.12 179 VAL A N 1
ATOM 1484 C CA . VAL A 1 179 ? 4.791 -2.268 -1.493 1.00 97.12 179 VAL A CA 1
ATOM 1485 C C . VAL A 1 179 ? 5.693 -1.030 -1.457 1.00 97.12 179 VAL A C 1
ATOM 1487 O O . VAL A 1 179 ? 6.195 -0.599 -2.497 1.00 97.12 179 VAL A O 1
ATOM 1490 N N . GLY A 1 180 ? 5.972 -0.492 -0.266 1.00 96.38 180 GLY A N 1
ATOM 1491 C CA . GLY A 1 180 ? 6.979 0.554 -0.071 1.00 96.38 180 GLY A CA 1
ATOM 1492 C C . GLY A 1 180 ? 8.381 0.099 -0.494 1.00 96.38 180 GLY A C 1
ATOM 1493 O O . GLY A 1 180 ? 9.069 0.826 -1.214 1.00 96.38 180 GLY A O 1
ATOM 1494 N N . LEU A 1 181 ? 8.771 -1.128 -0.130 1.00 97.69 181 LEU A N 1
ATOM 1495 C CA . LEU A 1 181 ? 10.048 -1.734 -0.538 1.00 97.69 181 LEU A CA 1
ATOM 1496 C C . LEU A 1 181 ? 10.118 -2.014 -2.045 1.00 97.69 181 LEU A C 1
ATOM 1498 O O . LEU A 1 181 ? 11.180 -1.875 -2.642 1.00 97.69 181 LEU A O 1
ATOM 1502 N N . MET A 1 182 ? 8.998 -2.376 -2.675 1.00 98.25 182 MET A N 1
ATOM 1503 C CA . MET A 1 182 ? 8.921 -2.567 -4.127 1.00 98.25 182 MET A CA 1
ATOM 1504 C C . MET A 1 182 ? 9.035 -1.235 -4.879 1.00 98.25 182 MET A C 1
ATOM 1506 O O . MET A 1 182 ? 9.628 -1.161 -5.953 1.00 98.25 182 MET A O 1
ATOM 1510 N N . ALA A 1 183 ? 8.448 -0.167 -4.338 1.00 97.44 183 ALA A N 1
ATOM 1511 C CA . ALA A 1 183 ? 8.436 1.136 -4.988 1.00 97.44 183 ALA A CA 1
ATOM 1512 C C . ALA A 1 183 ? 9.775 1.876 -4.852 1.00 97.44 183 ALA A C 1
ATOM 1514 O O . ALA A 1 183 ? 10.181 2.566 -5.789 1.00 97.44 183 ALA A O 1
ATOM 1515 N N . LEU A 1 184 ? 10.465 1.749 -3.713 1.00 97.06 184 LEU A N 1
ATOM 1516 C CA . LEU A 1 184 ? 11.649 2.549 -3.388 1.00 97.06 184 LEU A CA 1
ATOM 1517 C C . LEU A 1 184 ? 12.764 2.488 -4.460 1.00 97.06 184 LEU A C 1
ATOM 1519 O O . LEU A 1 184 ? 13.168 3.566 -4.905 1.00 97.06 184 LEU A O 1
ATOM 1523 N N . PRO A 1 185 ? 13.181 1.316 -4.985 1.00 97.38 185 PRO A N 1
ATOM 1524 C CA . PRO A 1 185 ? 14.200 1.244 -6.040 1.00 97.38 185 PRO A CA 1
ATOM 1525 C C . PRO A 1 185 ? 13.769 1.890 -7.365 1.00 97.38 185 PRO A C 1
ATOM 1527 O O . PRO A 1 185 ? 14.592 2.352 -8.155 1.00 97.38 185 PRO A O 1
ATOM 1530 N N . ILE A 1 186 ? 12.459 1.942 -7.632 1.00 97.88 186 ILE A N 1
ATOM 1531 C CA . ILE A 1 186 ? 11.900 2.565 -8.841 1.00 97.88 186 ILE A CA 1
ATOM 1532 C C . ILE A 1 186 ? 11.862 4.088 -8.687 1.00 97.88 186 ILE A C 1
ATOM 1534 O O . ILE A 1 186 ? 12.184 4.839 -9.618 1.00 97.88 186 ILE A O 1
ATOM 1538 N N . LEU A 1 187 ? 11.458 4.557 -7.506 1.00 96.25 187 LEU A N 1
ATOM 1539 C CA . LEU A 1 187 ? 11.396 5.976 -7.168 1.00 96.25 187 LEU A CA 1
ATOM 1540 C C . LEU A 1 187 ? 12.799 6.582 -7.076 1.00 96.25 187 LEU A C 1
ATOM 1542 O O . LEU A 1 187 ? 13.005 7.691 -7.582 1.00 96.25 187 LEU A O 1
ATOM 1546 N N . GLY A 1 188 ? 13.755 5.827 -6.537 1.00 95.75 188 GLY A N 1
ATOM 1547 C CA . GLY A 1 188 ? 15.137 6.228 -6.313 1.00 95.75 188 GLY A CA 1
ATOM 1548 C C . GLY A 1 188 ? 15.289 7.231 -5.170 1.00 95.75 188 GLY A C 1
ATOM 1549 O O . GLY A 1 188 ? 14.333 7.894 -4.753 1.00 95.75 188 GLY A O 1
ATOM 1550 N N . VAL A 1 189 ? 16.523 7.375 -4.698 1.00 96.12 189 VAL A N 1
ATOM 1551 C CA . VAL A 1 189 ? 16.906 8.331 -3.654 1.00 96.12 189 VAL A CA 1
ATOM 1552 C C . VAL A 1 189 ? 17.696 9.508 -4.229 1.00 96.12 189 VAL A C 1
ATOM 1554 O O . VAL A 1 189 ? 18.238 9.425 -5.332 1.00 96.12 189 VAL A O 1
ATOM 1557 N N . ASP A 1 190 ? 17.704 10.626 -3.510 1.00 94.62 190 ASP A N 1
ATOM 1558 C CA . ASP A 1 190 ? 18.539 11.786 -3.812 1.00 94.62 190 ASP A CA 1
ATOM 1559 C C . ASP A 1 190 ? 19.941 11.575 -3.209 1.00 94.62 190 ASP A C 1
ATOM 1561 O O . ASP A 1 190 ? 20.057 11.561 -1.979 1.00 94.62 190 ASP A O 1
ATOM 1565 N N . PRO A 1 191 ? 20.998 11.432 -4.030 1.00 91.62 191 PRO A N 1
ATOM 1566 C CA . PRO A 1 191 ? 22.353 11.180 -3.542 1.00 91.62 191 PRO A CA 1
ATOM 1567 C C . PRO A 1 191 ? 22.919 12.319 -2.680 1.00 91.62 191 PRO A C 1
ATOM 1569 O O . PRO A 1 191 ? 23.841 12.078 -1.905 1.00 91.62 191 PRO A O 1
ATOM 1572 N N . GLU A 1 192 ? 22.376 13.539 -2.765 1.00 91.62 192 GLU A N 1
ATOM 1573 C CA . GLU A 1 192 ? 22.795 14.656 -1.907 1.00 91.62 192 GLU A CA 1
ATOM 1574 C C . GLU A 1 192 ? 22.233 14.551 -0.482 1.00 91.62 192 GLU A C 1
ATOM 1576 O O . GLU A 1 192 ? 22.779 15.136 0.453 1.00 91.62 192 GLU A O 1
ATOM 1581 N N . ARG A 1 193 ? 21.127 13.818 -0.300 1.00 90.25 193 ARG A N 1
ATOM 1582 C CA . ARG A 1 193 ? 20.359 13.775 0.960 1.00 90.25 193 ARG A CA 1
ATOM 1583 C C . ARG A 1 193 ? 20.244 12.384 1.568 1.00 90.25 193 ARG A C 1
ATOM 1585 O O . ARG A 1 193 ? 19.777 12.255 2.697 1.00 90.25 193 ARG A O 1
ATOM 1592 N N . CYS A 1 194 ? 20.614 11.357 0.815 1.00 91.75 194 CYS A N 1
ATOM 1593 C CA . CYS A 1 194 ? 20.433 9.962 1.170 1.00 91.75 194 CYS A CA 1
ATOM 1594 C C . CYS A 1 194 ? 21.551 9.149 0.519 1.00 91.75 194 CYS A C 1
ATOM 1596 O O . CYS A 1 194 ? 21.621 9.046 -0.707 1.00 91.75 194 CYS A O 1
ATOM 1598 N N . LYS A 1 195 ? 22.438 8.562 1.327 1.00 88.75 195 LYS A N 1
ATOM 1599 C CA . LYS A 1 195 ? 23.628 7.866 0.799 1.00 88.75 195 LYS A CA 1
ATOM 1600 C C . LYS A 1 195 ? 23.279 6.544 0.129 1.00 88.75 195 LYS A C 1
ATOM 1602 O O . LYS A 1 195 ? 24.028 6.048 -0.709 1.00 88.75 195 LYS A O 1
ATOM 1607 N N . SER A 1 196 ? 22.168 5.941 0.537 1.00 91.44 196 SER A N 1
ATOM 1608 C CA . SER A 1 196 ? 21.700 4.662 0.017 1.00 91.44 196 SER A CA 1
ATOM 1609 C C . SER A 1 196 ? 20.195 4.512 0.197 1.00 91.44 196 SER A C 1
ATOM 1611 O O . SER A 1 196 ? 19.595 5.177 1.038 1.00 91.44 196 SER A O 1
ATOM 1613 N N . GLU A 1 197 ? 19.586 3.588 -0.545 1.00 90.56 197 GLU A N 1
ATOM 1614 C CA . GLU A 1 197 ? 18.177 3.221 -0.357 1.00 90.56 197 GLU A CA 1
ATOM 1615 C C . GLU A 1 197 ? 17.894 2.720 1.067 1.00 90.56 197 GLU A C 1
ATOM 1617 O O . GLU A 1 197 ? 16.811 2.967 1.589 1.00 90.56 197 GLU A O 1
ATOM 1622 N N . ALA A 1 198 ? 18.877 2.101 1.734 1.00 92.62 198 ALA A N 1
ATOM 1623 C CA . ALA A 1 198 ? 18.736 1.598 3.100 1.00 92.62 198 ALA A CA 1
ATOM 1624 C C . ALA A 1 198 ? 18.335 2.698 4.101 1.00 92.62 198 ALA A C 1
ATOM 1626 O O . ALA A 1 198 ? 17.531 2.447 4.994 1.00 92.62 198 ALA A O 1
ATOM 1627 N N . GLU A 1 199 ? 18.808 3.935 3.915 1.00 92.50 199 GLU A N 1
ATOM 1628 C CA . GLU A 1 199 ? 18.441 5.075 4.770 1.00 92.50 199 GLU A CA 1
ATOM 1629 C C . GLU A 1 199 ? 16.980 5.526 4.573 1.00 92.50 199 GLU A C 1
ATOM 1631 O O . GLU A 1 199 ? 16.435 6.239 5.420 1.00 92.50 199 GLU A O 1
ATOM 1636 N N . ALA A 1 200 ? 16.332 5.134 3.472 1.00 95.31 200 ALA A N 1
ATOM 1637 C CA . ALA A 1 200 ? 14.940 5.458 3.156 1.00 95.31 200 ALA A CA 1
ATOM 1638 C C . ALA A 1 200 ? 13.963 4.293 3.417 1.00 95.31 200 ALA A C 1
ATOM 1640 O O . ALA A 1 200 ? 12.750 4.515 3.399 1.00 95.31 200 ALA A O 1
ATOM 1641 N N . VAL A 1 201 ? 14.467 3.082 3.696 1.00 96.50 201 VAL A N 1
ATOM 1642 C CA . VAL A 1 201 ? 13.655 1.872 3.930 1.00 96.50 201 VAL A CA 1
ATOM 1643 C C . VAL A 1 201 ? 12.660 2.066 5.069 1.00 96.50 201 VAL A C 1
ATOM 1645 O O . VAL A 1 201 ? 11.480 1.779 4.888 1.00 96.50 201 VAL A O 1
ATOM 1648 N N . GLU A 1 202 ? 13.095 2.599 6.213 1.00 97.31 202 GLU A N 1
ATOM 1649 C CA . GLU A 1 202 ? 12.214 2.808 7.371 1.00 97.31 202 GLU A CA 1
ATOM 1650 C C . GLU A 1 202 ? 11.022 3.710 7.020 1.00 97.31 202 GLU A C 1
ATOM 1652 O O . GLU A 1 202 ? 9.874 3.370 7.298 1.00 97.31 202 GLU A O 1
ATOM 1657 N N . SER A 1 203 ? 11.271 4.829 6.336 1.00 97.44 203 SER A N 1
ATOM 1658 C CA . SER A 1 203 ? 10.209 5.744 5.916 1.00 97.44 203 SER A CA 1
ATOM 1659 C C . SER A 1 203 ? 9.290 5.127 4.855 1.00 97.44 203 SER A C 1
ATOM 1661 O O . SER A 1 203 ? 8.087 5.389 4.869 1.00 97.44 203 SER A O 1
ATOM 1663 N N . ALA A 1 204 ? 9.825 4.298 3.952 1.00 96.88 204 ALA A N 1
ATOM 1664 C CA . ALA A 1 204 ? 9.029 3.584 2.955 1.00 96.88 204 ALA A CA 1
ATOM 1665 C C . ALA A 1 204 ? 8.104 2.541 3.606 1.00 96.88 204 ALA A C 1
ATOM 1667 O O . ALA A 1 204 ? 6.917 2.483 3.277 1.00 96.88 204 ALA A O 1
ATOM 1668 N N . LEU A 1 205 ? 8.622 1.772 4.569 1.00 98.06 205 LEU A N 1
ATOM 1669 C CA . LEU A 1 205 ? 7.839 0.832 5.373 1.00 98.06 205 LEU A CA 1
ATOM 1670 C C . LEU A 1 205 ? 6.765 1.557 6.179 1.00 98.06 205 LEU A C 1
ATOM 1672 O O . LEU A 1 205 ? 5.596 1.178 6.118 1.00 98.06 205 LEU A O 1
ATOM 1676 N N . ALA A 1 206 ? 7.144 2.629 6.880 1.00 98.44 206 ALA A N 1
ATOM 1677 C CA . ALA A 1 206 ? 6.226 3.429 7.681 1.00 98.44 206 ALA A CA 1
ATOM 1678 C C . ALA A 1 206 ? 5.069 3.981 6.842 1.00 98.44 206 ALA A C 1
ATOM 1680 O O . ALA A 1 206 ? 3.929 3.966 7.302 1.00 98.44 206 ALA A O 1
ATOM 1681 N N . LEU A 1 207 ? 5.327 4.408 5.599 1.00 97.56 207 LEU A N 1
ATOM 1682 C CA . LEU A 1 207 ? 4.264 4.845 4.699 1.00 97.56 207 LEU A CA 1
ATOM 1683 C C . LEU A 1 207 ? 3.309 3.696 4.361 1.00 97.56 207 LEU A C 1
ATOM 1685 O O . LEU A 1 207 ? 2.102 3.867 4.491 1.00 97.56 207 LEU A O 1
ATOM 1689 N N . GLY A 1 208 ? 3.829 2.532 3.961 1.00 97.25 208 GLY A N 1
ATOM 1690 C CA . GLY A 1 208 ? 3.000 1.360 3.661 1.00 97.25 208 GLY A CA 1
ATOM 1691 C C . GLY A 1 208 ? 2.125 0.946 4.849 1.00 97.25 208 GLY A C 1
ATOM 1692 O O . GLY A 1 208 ? 0.915 0.776 4.701 1.00 97.25 208 GLY A O 1
ATOM 1693 N N . ILE A 1 209 ? 2.712 0.892 6.046 1.00 98.50 209 ILE A N 1
ATOM 1694 C CA . ILE A 1 209 ? 2.004 0.577 7.293 1.00 98.50 209 ILE A CA 1
ATOM 1695 C C . ILE A 1 209 ? 0.936 1.633 7.605 1.00 98.50 209 ILE A C 1
ATOM 1697 O O . ILE A 1 209 ? -0.203 1.278 7.896 1.00 98.50 209 ILE A O 1
ATOM 1701 N N . ALA A 1 210 ? 1.256 2.927 7.489 1.00 98.38 210 ALA A N 1
ATOM 1702 C CA . ALA A 1 210 ? 0.293 4.001 7.725 1.00 98.38 210 ALA A CA 1
ATOM 1703 C C . ALA A 1 210 ? -0.912 3.909 6.778 1.00 98.38 210 ALA A C 1
ATOM 1705 O O . ALA A 1 210 ? -2.055 4.053 7.216 1.00 98.38 210 ALA A O 1
ATOM 1706 N N . LEU A 1 211 ? -0.673 3.641 5.490 1.00 95.88 211 LEU A N 1
ATOM 1707 C CA . LEU A 1 211 ? -1.734 3.478 4.494 1.00 95.88 211 LEU A CA 1
ATOM 1708 C C . LEU A 1 211 ? -2.634 2.280 4.823 1.00 95.88 211 LEU A C 1
ATOM 1710 O O . LEU A 1 211 ? -3.855 2.403 4.724 1.00 95.88 211 LEU A O 1
ATOM 1714 N N . GLN A 1 212 ? -2.056 1.156 5.255 1.00 97.12 212 GLN A N 1
ATOM 1715 C CA . GLN A 1 212 ? -2.832 -0.035 5.597 1.00 97.12 212 GLN A CA 1
ATOM 1716 C C . GLN A 1 212 ? -3.637 0.127 6.879 1.00 97.12 212 GLN A C 1
ATOM 1718 O O . GLN A 1 212 ? -4.827 -0.175 6.885 1.00 97.12 212 GLN A O 1
ATOM 1723 N N . LEU A 1 213 ? -3.037 0.677 7.935 1.00 98.31 213 LEU A N 1
ATOM 1724 C CA . LEU A 1 213 ? -3.774 0.990 9.158 1.00 98.31 213 LEU A CA 1
ATOM 1725 C C . LEU A 1 213 ? -4.887 2.013 8.885 1.00 98.31 213 LEU A C 1
ATOM 1727 O O . LEU A 1 213 ? -5.975 1.900 9.434 1.00 98.31 213 LEU A O 1
ATOM 1731 N N . THR A 1 214 ? -4.666 2.971 7.976 1.00 97.75 214 THR A N 1
ATOM 1732 C CA . THR A 1 214 ? -5.726 3.892 7.532 1.00 97.75 214 THR A CA 1
ATOM 1733 C C . THR A 1 214 ? -6.874 3.148 6.841 1.00 97.75 214 THR A C 1
ATOM 1735 O O . THR A 1 214 ? -8.030 3.494 7.066 1.00 97.75 214 THR A O 1
ATOM 1738 N N . ASN A 1 215 ? -6.588 2.142 6.003 1.00 95.06 215 ASN A N 1
ATOM 1739 C CA . ASN A 1 215 ? -7.633 1.317 5.385 1.00 95.06 215 ASN A CA 1
ATOM 1740 C C . ASN A 1 215 ? -8.421 0.541 6.447 1.00 95.06 215 ASN A C 1
ATOM 1742 O O . ASN A 1 215 ? -9.643 0.632 6.446 1.00 95.06 215 ASN A O 1
ATOM 1746 N N . ILE A 1 216 ? -7.730 -0.114 7.387 1.00 96.44 216 ILE A N 1
ATOM 1747 C CA . ILE A 1 216 ? -8.351 -0.838 8.508 1.00 96.44 216 ILE A CA 1
ATOM 1748 C C . ILE A 1 216 ? -9.293 0.078 9.298 1.00 96.44 216 ILE A C 1
ATOM 1750 O O . ILE A 1 216 ? -10.439 -0.278 9.544 1.00 96.44 216 ILE A O 1
ATOM 1754 N N . LEU A 1 217 ? -8.851 1.290 9.652 1.00 97.94 217 LEU A N 1
ATOM 1755 C CA . LEU A 1 217 ? -9.692 2.234 10.395 1.00 97.94 217 LEU A CA 1
ATOM 1756 C C . LEU A 1 217 ? -10.839 2.809 9.564 1.00 97.94 217 LEU A C 1
ATOM 1758 O O . LEU A 1 217 ? -11.869 3.168 10.121 1.00 97.94 217 LEU A O 1
ATOM 1762 N N . ARG A 1 218 ? -10.686 2.935 8.246 1.00 96.62 218 ARG A N 1
ATOM 1763 C CA . ARG A 1 218 ? -11.758 3.424 7.371 1.00 96.62 218 ARG A CA 1
ATOM 1764 C C . ARG A 1 218 ? -12.853 2.378 7.171 1.00 96.62 218 ARG A C 1
ATOM 1766 O O . ARG A 1 218 ? -14.013 2.758 7.036 1.00 96.62 218 ARG A O 1
ATOM 1773 N N . ASP A 1 219 ? -12.470 1.108 7.087 1.00 95.44 219 ASP A N 1
ATOM 1774 C CA . ASP A 1 219 ? -13.319 0.031 6.582 1.00 95.44 219 ASP A CA 1
ATOM 1775 C C . ASP A 1 219 ? -13.779 -0.947 7.694 1.00 95.44 219 ASP A C 1
ATOM 1777 O O . ASP A 1 219 ? -14.294 -2.014 7.373 1.00 95.44 219 ASP A O 1
ATOM 1781 N N . VAL A 1 220 ? -13.691 -0.569 8.985 1.00 96.44 220 VAL A N 1
ATOM 1782 C CA . VAL A 1 220 ? -14.098 -1.410 10.141 1.00 96.44 220 VAL A CA 1
ATOM 1783 C C . VAL A 1 220 ? -15.479 -2.050 9.947 1.00 96.44 220 VAL A C 1
ATOM 1785 O O . VAL A 1 220 ? -15.627 -3.254 10.146 1.00 96.44 220 VAL A O 1
ATOM 1788 N N . GLY A 1 221 ? -16.487 -1.281 9.513 1.00 93.69 221 GLY A N 1
ATOM 1789 C CA . GLY A 1 221 ? -17.821 -1.828 9.240 1.00 93.69 221 GLY A CA 1
ATOM 1790 C C . GLY A 1 221 ? -17.870 -2.799 8.057 1.00 93.69 221 GLY A C 1
ATOM 1791 O O . GLY A 1 221 ? -18.514 -3.844 8.140 1.00 93.69 221 GLY A O 1
ATOM 1792 N N . GLU A 1 222 ? -17.170 -2.494 6.957 1.00 91.94 222 GLU A N 1
ATOM 1793 C CA . GLU A 1 222 ? -17.107 -3.380 5.782 1.00 91.94 222 GLU A CA 1
ATOM 1794 C C . GLU A 1 222 ? -16.403 -4.707 6.121 1.00 91.94 222 GLU A C 1
ATOM 1796 O O . GLU A 1 222 ? -16.830 -5.766 5.650 1.00 91.94 222 GLU A O 1
ATOM 1801 N N . ASP A 1 223 ? -15.372 -4.660 6.967 1.00 92.75 223 ASP A N 1
ATOM 1802 C CA . ASP A 1 223 ? -14.635 -5.827 7.455 1.00 92.75 223 ASP A CA 1
ATOM 1803 C C . ASP A 1 223 ? -15.471 -6.666 8.434 1.00 92.75 223 ASP A C 1
ATOM 1805 O O . ASP A 1 223 ? -15.548 -7.893 8.287 1.00 92.75 223 ASP A O 1
ATOM 1809 N N . ALA A 1 224 ? -16.196 -6.021 9.355 1.00 92.44 224 ALA A N 1
ATOM 1810 C CA . ALA A 1 224 ? -17.102 -6.691 10.287 1.00 92.44 224 ALA A CA 1
ATOM 1811 C C . ALA A 1 224 ? -18.201 -7.482 9.553 1.00 92.44 224 ALA A C 1
ATOM 1813 O O . ALA A 1 224 ? -18.462 -8.640 9.882 1.00 92.44 224 ALA A O 1
ATOM 1814 N N . LEU A 1 225 ? -18.779 -6.924 8.479 1.00 90.56 225 LEU A N 1
ATOM 1815 C CA . LEU A 1 225 ? -19.759 -7.618 7.623 1.00 90.56 225 LEU A CA 1
ATOM 1816 C C . LEU A 1 225 ? -19.190 -8.871 6.931 1.00 90.56 225 LEU A C 1
ATOM 1818 O O . LEU A 1 225 ? -19.939 -9.759 6.505 1.00 90.56 225 LEU A O 1
ATOM 1822 N N . ARG A 1 226 ? -17.864 -8.957 6.799 1.00 87.06 226 ARG A N 1
ATOM 1823 C CA . ARG A 1 226 ? -17.144 -10.120 6.264 1.00 87.06 226 ARG A CA 1
ATOM 1824 C C . ARG A 1 226 ? -16.665 -11.075 7.361 1.00 87.06 226 ARG A C 1
ATOM 1826 O O . ARG A 1 226 ? -16.059 -12.090 7.028 1.00 87.06 226 ARG A O 1
ATOM 1833 N N . GLY A 1 227 ? -16.950 -10.784 8.632 1.00 88.75 227 GLY A N 1
ATOM 1834 C CA . GLY A 1 227 ? -16.492 -11.564 9.782 1.00 88.75 227 GLY A CA 1
ATOM 1835 C C . GLY A 1 227 ? -15.017 -11.346 10.135 1.00 88.75 227 GLY A C 1
ATOM 1836 O O . GLY A 1 227 ? -14.433 -12.193 10.814 1.00 88.75 227 GLY A O 1
ATOM 1837 N N . ARG A 1 228 ? -14.408 -10.254 9.650 1.00 91.19 228 ARG A N 1
ATOM 1838 C CA . ARG A 1 228 ? -13.003 -9.892 9.886 1.00 91.19 228 ARG A CA 1
ATOM 1839 C C . ARG A 1 228 ? -12.904 -8.832 10.989 1.00 91.19 228 ARG A C 1
ATOM 1841 O O . ARG A 1 228 ? -13.717 -7.914 11.029 1.00 91.19 228 ARG A O 1
ATOM 1848 N N . VAL A 1 229 ? -11.898 -8.945 11.860 1.00 95.06 229 VAL A N 1
ATOM 1849 C CA . VAL A 1 229 ? -11.602 -7.978 12.931 1.00 95.06 229 VAL A CA 1
ATOM 1850 C C . VAL A 1 229 ? -10.097 -7.712 12.971 1.00 95.06 229 VAL A C 1
ATOM 1852 O O . VAL A 1 229 ? -9.323 -8.474 13.545 1.00 95.06 229 VAL A O 1
ATOM 1855 N N . TYR A 1 230 ? -9.673 -6.609 12.353 1.00 96.75 230 TYR A N 1
ATOM 1856 C CA . TYR A 1 230 ? -8.258 -6.221 12.306 1.00 96.75 230 TYR A CA 1
ATOM 1857 C C . TYR A 1 230 ? -7.795 -5.439 13.542 1.00 96.75 230 TYR A C 1
ATOM 1859 O O . TYR A 1 230 ? -6.595 -5.369 13.787 1.00 96.75 230 TYR A O 1
ATOM 1867 N N . LEU A 1 231 ? -8.711 -4.846 14.318 1.00 97.69 231 LEU A N 1
ATOM 1868 C CA . LEU A 1 231 ? -8.356 -4.172 15.570 1.00 97.69 231 LEU A CA 1
ATOM 1869 C C . LEU A 1 231 ? -7.729 -5.191 16.545 1.00 97.69 231 LEU A C 1
ATOM 1871 O O . LEU A 1 231 ? -8.310 -6.267 16.728 1.00 97.69 231 LEU A O 1
ATOM 1875 N N . PRO A 1 232 ? -6.567 -4.892 17.164 1.00 98.06 232 PRO A N 1
ATOM 1876 C CA . PRO A 1 232 ? -5.912 -5.839 18.062 1.00 98.06 232 PRO A CA 1
ATOM 1877 C C . PRO A 1 232 ? -6.788 -6.204 19.260 1.00 98.06 232 PRO A C 1
ATOM 1879 O O . PRO A 1 232 ? -7.338 -5.329 19.935 1.00 98.06 232 PRO A O 1
ATOM 1882 N N . GLN A 1 233 ? -6.900 -7.502 19.542 1.00 98.12 233 GLN A N 1
ATOM 1883 C CA . GLN A 1 233 ? -7.789 -8.022 20.584 1.00 98.12 233 GLN A CA 1
ATOM 1884 C C . GLN A 1 233 ? -7.373 -7.560 21.983 1.00 98.12 233 GLN A C 1
ATOM 1886 O O . GLN A 1 233 ? -8.227 -7.246 22.814 1.00 98.12 233 GLN A O 1
ATOM 1891 N N . GLU A 1 234 ? -6.069 -7.467 22.249 1.00 98.38 234 GLU A N 1
ATOM 1892 C CA . GLU A 1 234 ? -5.555 -6.936 23.514 1.00 98.38 234 GLU A CA 1
ATOM 1893 C C . GLU A 1 234 ? -5.986 -5.485 23.758 1.00 98.38 234 GLU A C 1
ATOM 1895 O O . GLU A 1 234 ? -6.326 -5.118 24.882 1.00 98.38 234 GLU A O 1
ATOM 1900 N N . GLU A 1 235 ? -6.049 -4.680 22.698 1.00 98.62 235 GLU A N 1
ATOM 1901 C CA . GLU A 1 235 ? -6.384 -3.260 22.774 1.00 98.62 235 GLU A CA 1
ATOM 1902 C C . GLU A 1 235 ? -7.893 -3.076 22.888 1.00 98.62 235 GLU A C 1
ATOM 1904 O O . GLU A 1 235 ? -8.350 -2.294 23.718 1.00 98.62 235 GLU A O 1
ATOM 1909 N N . MET A 1 236 ? -8.679 -3.865 22.148 1.00 98.62 236 MET A N 1
ATOM 1910 C CA . MET A 1 236 ? -10.127 -3.944 22.348 1.00 98.62 236 MET A CA 1
ATOM 1911 C C . MET A 1 236 ? -10.460 -4.243 23.818 1.00 98.62 236 MET A C 1
ATOM 1913 O O . MET A 1 236 ? -11.226 -3.502 24.435 1.00 98.62 236 MET A O 1
ATOM 1917 N N . ARG A 1 237 ? -9.806 -5.242 24.429 1.00 98.56 237 ARG A N 1
ATOM 1918 C CA . ARG A 1 237 ? -9.983 -5.554 25.859 1.00 98.56 237 ARG A CA 1
ATOM 1919 C C . ARG A 1 237 ? -9.498 -4.439 26.784 1.00 98.56 237 ARG A C 1
ATOM 1921 O O . ARG A 1 237 ? -10.173 -4.168 27.772 1.00 98.56 237 ARG A O 1
ATOM 1928 N N . TYR A 1 238 ? -8.378 -3.783 26.477 1.00 98.56 238 TYR A N 1
ATOM 1929 C CA . TYR A 1 238 ? -7.854 -2.663 27.270 1.00 98.56 238 TYR A CA 1
ATOM 1930 C C . TYR A 1 238 ? -8.845 -1.492 27.355 1.00 98.56 238 TYR A C 1
ATOM 1932 O O . TYR A 1 238 ? -9.081 -0.965 28.440 1.00 98.56 238 TYR A O 1
ATOM 1940 N N . PHE A 1 239 ? -9.479 -1.129 26.236 1.00 98.69 239 PHE A N 1
ATOM 1941 C CA . PHE A 1 239 ? -10.542 -0.113 26.203 1.00 98.69 239 PHE A CA 1
ATOM 1942 C C . PHE A 1 239 ? -11.912 -0.659 26.642 1.00 98.69 239 PHE A C 1
ATOM 1944 O O . PHE A 1 239 ? -12.889 0.085 26.721 1.00 98.69 239 PHE A O 1
ATOM 1951 N N . GLY A 1 240 ? -12.001 -1.957 26.939 1.00 98.44 240 GLY A N 1
ATOM 1952 C CA . GLY A 1 240 ? -13.226 -2.633 27.338 1.00 98.44 240 GLY A CA 1
ATOM 1953 C C . GLY A 1 240 ? -14.262 -2.750 26.221 1.00 98.44 240 GLY A C 1
ATOM 1954 O O . GLY A 1 240 ? -15.435 -2.861 26.544 1.00 98.44 240 GLY A O 1
ATOM 1955 N N . TYR A 1 241 ? -13.882 -2.695 24.945 1.00 98.62 241 TYR A N 1
ATOM 1956 C CA . TYR A 1 241 ? -14.781 -2.855 23.796 1.00 98.62 241 TYR A CA 1
ATOM 1957 C C . TYR A 1 241 ? -14.774 -4.308 23.300 1.00 98.62 241 TYR A C 1
ATOM 1959 O O . TYR A 1 241 ? -13.714 -4.917 23.172 1.00 98.62 241 TYR A O 1
ATOM 1967 N N . THR A 1 242 ? -15.946 -4.886 23.038 1.00 98.00 242 THR A N 1
ATOM 1968 C CA . THR A 1 242 ? -16.083 -6.318 22.705 1.00 98.00 242 THR A CA 1
ATOM 1969 C C . THR A 1 242 ? -16.297 -6.575 21.210 1.00 98.00 242 THR A C 1
ATOM 1971 O O . THR A 1 242 ? -16.743 -5.696 20.474 1.00 98.00 242 THR A O 1
ATOM 1974 N N . GLU A 1 243 ? -16.012 -7.799 20.742 1.00 97.00 243 GLU A N 1
ATOM 1975 C CA . GLU A 1 243 ? -16.378 -8.210 19.374 1.00 97.00 243 GLU A CA 1
ATOM 1976 C C . GLU A 1 243 ? -17.899 -8.177 19.155 1.00 97.00 243 GLU A C 1
ATOM 1978 O O . GLU A 1 243 ? -18.341 -7.774 18.084 1.00 97.00 243 GLU A O 1
ATOM 1983 N N . ASP A 1 244 ? -18.706 -8.539 20.158 1.00 97.69 244 ASP A N 1
ATOM 1984 C CA . ASP A 1 244 ? -20.171 -8.491 20.049 1.00 97.69 244 ASP A CA 1
ATOM 1985 C C . ASP A 1 244 ? -20.665 -7.063 19.782 1.00 97.69 244 ASP A C 1
ATOM 1987 O O . ASP A 1 244 ? -21.517 -6.844 18.922 1.00 97.69 244 ASP A O 1
ATOM 1991 N N . GLU A 1 245 ? -20.084 -6.072 20.465 1.00 98.00 245 GLU A N 1
ATOM 1992 C CA . GLU A 1 245 ? -20.360 -4.656 20.208 1.00 98.00 245 GLU A CA 1
ATOM 1993 C C . GLU A 1 245 ? -19.890 -4.216 18.818 1.00 98.00 245 GLU A C 1
ATOM 1995 O O . GLU A 1 245 ? -20.611 -3.479 18.143 1.00 98.00 245 GLU A O 1
ATOM 2000 N N . LEU A 1 246 ? -18.727 -4.702 18.369 1.00 97.62 246 LEU A N 1
ATOM 2001 C CA . LEU A 1 246 ? -18.193 -4.437 17.032 1.00 97.62 246 LEU A CA 1
ATOM 2002 C C . LEU A 1 246 ? -19.123 -4.976 15.940 1.00 97.62 246 LEU A C 1
ATOM 2004 O O . LEU A 1 246 ? -19.472 -4.251 15.010 1.00 97.62 246 LEU A O 1
ATOM 2008 N N . PHE A 1 247 ? -19.571 -6.227 16.053 1.00 96.81 247 PHE A N 1
ATOM 2009 C CA . PHE A 1 247 ? -20.491 -6.830 15.085 1.00 96.81 247 PHE A CA 1
ATOM 2010 C C . PHE A 1 247 ? -21.897 -6.228 15.154 1.00 96.81 247 PHE A C 1
ATOM 2012 O O . PHE A 1 247 ? -22.578 -6.154 14.132 1.00 96.81 247 PHE A O 1
ATOM 2019 N N . ALA A 1 248 ? -22.312 -5.732 16.320 1.00 97.19 248 ALA A N 1
ATOM 2020 C CA . ALA A 1 248 ? -23.524 -4.932 16.474 1.00 97.19 248 ALA A CA 1
ATOM 2021 C C . ALA A 1 248 ? -23.353 -3.466 16.018 1.00 97.19 248 ALA A C 1
ATOM 2023 O O . ALA A 1 248 ? -24.311 -2.699 16.094 1.00 97.19 248 ALA A O 1
ATOM 2024 N N . SER A 1 249 ? -22.167 -3.077 15.524 1.00 97.44 249 SER A N 1
ATOM 2025 C CA . SER A 1 249 ? -21.845 -1.716 15.061 1.00 97.44 249 SER A CA 1
ATOM 2026 C C . SER A 1 249 ? -22.105 -0.635 16.122 1.00 97.44 249 SER A C 1
ATOM 2028 O O . SER A 1 249 ? -22.544 0.475 15.816 1.00 97.44 249 SER A O 1
ATOM 2030 N N . VAL A 1 250 ? -21.860 -0.956 17.397 1.00 97.44 250 VAL A N 1
ATOM 2031 C CA . VAL A 1 250 ? -22.097 -0.044 18.522 1.00 97.44 250 VAL A CA 1
ATOM 2032 C C . VAL A 1 250 ? -20.973 0.986 18.599 1.00 97.44 250 VAL A C 1
ATOM 2034 O O . VAL A 1 250 ? -19.833 0.652 18.924 1.00 97.44 250 VAL A O 1
ATOM 2037 N N . VAL A 1 251 ? -21.314 2.254 18.372 1.00 97.25 251 VAL A N 1
ATOM 2038 C CA . VAL A 1 251 ? -20.423 3.402 18.590 1.00 97.25 251 VAL A CA 1
ATOM 2039 C C . VAL A 1 251 ? -20.697 3.971 19.983 1.00 97.25 251 VAL A C 1
ATOM 2041 O O . VAL A 1 251 ? -21.702 4.642 20.201 1.00 97.25 251 VAL A O 1
ATOM 2044 N N . ASN A 1 252 ? -19.820 3.671 20.939 1.00 97.19 252 ASN A N 1
ATOM 2045 C CA . ASN A 1 252 ? -19.870 4.188 22.310 1.00 97.19 252 ASN A CA 1
ATOM 2046 C C . ASN A 1 252 ? -18.530 4.842 22.695 1.00 97.19 252 ASN A C 1
ATOM 2048 O O . ASN A 1 252 ? -17.564 4.768 21.937 1.00 97.19 252 ASN A O 1
ATOM 2052 N N . ASP A 1 253 ? -18.450 5.455 23.877 1.00 98.12 253 ASP A N 1
ATOM 2053 C CA . ASP A 1 253 ? -17.241 6.170 24.318 1.00 98.12 253 ASP A CA 1
ATOM 2054 C C . ASP A 1 253 ? -15.987 5.276 24.311 1.00 98.12 253 ASP A C 1
ATOM 2056 O O . ASP A 1 253 ? -14.922 5.701 23.869 1.00 98.12 253 ASP A O 1
ATOM 2060 N N . ARG A 1 254 ? -16.118 4.001 24.712 1.00 98.44 254 ARG A N 1
ATOM 2061 C CA . ARG A 1 254 ? -15.018 3.015 24.688 1.00 98.44 254 ARG A CA 1
ATOM 2062 C C . ARG A 1 254 ? -14.493 2.788 23.271 1.00 98.44 254 ARG A C 1
ATOM 2064 O O . ARG A 1 254 ? -13.282 2.761 23.059 1.00 98.44 254 ARG A O 1
ATOM 2071 N N . TYR A 1 255 ? -15.398 2.665 22.301 1.00 98.44 255 TYR A N 1
ATOM 2072 C CA . TYR A 1 255 ? -15.039 2.557 20.892 1.00 98.44 255 TYR A CA 1
ATOM 2073 C C . TYR A 1 255 ? -14.330 3.814 20.387 1.00 98.44 255 TYR A C 1
ATOM 2075 O O . TYR A 1 255 ? -13.281 3.720 19.752 1.00 98.44 255 TYR A O 1
ATOM 2083 N N . GLN A 1 256 ? -14.869 4.996 20.691 1.00 98.44 256 GLN A N 1
ATOM 2084 C CA . GLN A 1 256 ? -14.268 6.253 20.251 1.00 98.44 256 GLN A CA 1
ATOM 2085 C C . GLN A 1 256 ? -12.848 6.422 20.802 1.00 98.44 256 GLN A C 1
ATOM 2087 O O . GLN A 1 256 ? -11.950 6.798 20.050 1.00 98.44 256 GLN A O 1
ATOM 2092 N N . GLU A 1 257 ? -12.612 6.098 22.076 1.00 98.62 257 GLU A N 1
ATOM 2093 C CA . GLU A 1 257 ? -11.270 6.142 22.669 1.00 98.62 257 GLU A CA 1
ATOM 2094 C C . GLU A 1 257 ? -10.310 5.128 22.026 1.00 98.62 257 GLU A C 1
ATOM 2096 O O . GLU A 1 257 ? -9.171 5.484 21.706 1.00 98.62 257 GLU A O 1
ATOM 2101 N N . LEU A 1 258 ? -10.776 3.909 21.724 1.00 98.69 258 LEU A N 1
ATOM 2102 C CA . LEU A 1 258 ? -9.997 2.921 20.970 1.00 98.69 258 LEU A CA 1
ATOM 2103 C C . LEU A 1 258 ? -9.607 3.449 19.578 1.00 98.69 258 LEU A C 1
ATOM 2105 O O . LEU A 1 258 ? -8.443 3.356 19.183 1.00 98.69 258 LEU A O 1
ATOM 2109 N N . ILE A 1 259 ? -10.547 4.031 18.828 1.00 98.56 259 ILE A N 1
ATOM 2110 C CA . ILE A 1 259 ? -10.269 4.564 17.487 1.00 98.56 259 ILE A CA 1
ATOM 2111 C C . ILE A 1 259 ? -9.348 5.787 17.550 1.00 98.56 259 ILE A C 1
ATOM 2113 O O . ILE A 1 259 ? -8.415 5.872 16.750 1.00 98.56 259 ILE A O 1
ATOM 2117 N N . LYS A 1 260 ? -9.518 6.697 18.519 1.00 98.69 260 LYS A N 1
ATOM 2118 C CA . LYS A 1 260 ? -8.583 7.817 18.753 1.00 98.69 260 LYS A CA 1
ATOM 2119 C C . LYS A 1 260 ? -7.164 7.314 19.013 1.00 98.69 260 LYS A C 1
ATOM 2121 O O . LYS A 1 260 ? -6.210 7.834 18.426 1.00 98.69 260 LYS A O 1
ATOM 2126 N N . PHE A 1 261 ? -7.024 6.279 19.842 1.00 98.75 261 PHE A N 1
ATOM 2127 C CA . PHE A 1 261 ? -5.741 5.639 20.121 1.00 98.75 261 PHE A CA 1
ATOM 2128 C C . PHE A 1 261 ? -5.092 5.077 18.845 1.00 98.75 261 PHE A C 1
ATOM 2130 O O . PHE A 1 261 ? -3.924 5.369 18.566 1.00 98.75 261 PHE A O 1
ATOM 2137 N N . GLN A 1 262 ? -5.854 4.373 18.000 1.00 98.75 262 GLN A N 1
ATOM 2138 C CA . GLN A 1 262 ? -5.339 3.902 16.711 1.00 98.75 262 GLN A CA 1
ATOM 2139 C C . GLN A 1 262 ? -4.970 5.056 15.771 1.00 98.75 262 GLN A C 1
ATOM 2141 O O . GLN A 1 262 ? -3.894 5.039 15.176 1.00 98.75 262 GLN A O 1
ATOM 2146 N N . ILE A 1 263 ? -5.808 6.091 15.648 1.00 98.69 263 ILE A N 1
ATOM 2147 C CA . ILE A 1 263 ? -5.529 7.264 14.803 1.00 98.69 263 ILE A CA 1
ATOM 2148 C C . ILE A 1 263 ? -4.212 7.932 15.219 1.00 98.69 263 ILE A C 1
ATOM 2150 O O . ILE A 1 263 ? -3.399 8.284 14.357 1.00 98.69 263 ILE A O 1
ATOM 2154 N N . ALA A 1 264 ? -3.959 8.076 16.523 1.00 98.69 264 ALA A N 1
ATOM 2155 C CA . ALA A 1 264 ? -2.711 8.635 17.035 1.00 98.69 264 ALA A CA 1
ATOM 2156 C C . ALA A 1 264 ? -1.487 7.808 16.601 1.00 98.69 264 ALA A C 1
ATOM 2158 O O . ALA A 1 264 ? -0.485 8.379 16.147 1.00 98.69 264 ALA A O 1
ATOM 2159 N N . ARG A 1 265 ? -1.592 6.474 16.655 1.00 98.69 265 ARG A N 1
ATOM 2160 C CA . ARG A 1 265 ? -0.582 5.539 16.135 1.00 98.69 265 ARG A CA 1
ATOM 2161 C C . ARG A 1 265 ? -0.374 5.700 14.628 1.00 98.69 265 ARG A C 1
ATOM 2163 O O . ARG A 1 265 ? 0.766 5.845 14.189 1.00 98.69 265 ARG A O 1
ATOM 2170 N N . VAL A 1 266 ? -1.438 5.740 13.822 1.00 98.69 266 VAL A N 1
ATOM 2171 C CA . VAL A 1 266 ? -1.311 5.913 12.361 1.00 98.69 266 VAL A CA 1
ATOM 2172 C C . VAL A 1 266 ? -0.645 7.250 12.023 1.00 98.69 266 VAL A C 1
ATOM 2174 O O . VAL A 1 266 ? 0.250 7.314 11.177 1.00 98.69 266 VAL A O 1
ATOM 2177 N N . ARG A 1 267 ? -1.007 8.327 12.731 1.00 98.38 267 ARG A N 1
ATOM 2178 C CA . ARG A 1 267 ? -0.359 9.641 12.590 1.00 98.38 267 ARG A CA 1
ATOM 2179 C C . ARG A 1 267 ? 1.132 9.595 12.940 1.00 98.38 267 ARG A C 1
ATOM 2181 O O . ARG A 1 267 ? 1.900 10.325 12.317 1.00 98.38 267 ARG A O 1
ATOM 2188 N N . ALA A 1 268 ? 1.560 8.752 13.883 1.00 98.50 268 ALA A N 1
ATOM 2189 C CA . ALA A 1 268 ? 2.980 8.548 14.176 1.00 98.50 268 ALA A CA 1
ATOM 2190 C C . ALA A 1 268 ? 3.732 7.920 12.994 1.00 98.50 268 ALA A C 1
ATOM 2192 O O . ALA A 1 268 ? 4.759 8.462 12.588 1.00 98.50 268 ALA A O 1
ATOM 2193 N N . TYR A 1 269 ? 3.183 6.874 12.369 1.00 98.56 269 TYR A N 1
ATOM 2194 C CA . TYR A 1 269 ? 3.776 6.297 11.156 1.00 98.56 269 TYR A CA 1
ATOM 2195 C C . TYR A 1 269 ? 3.824 7.292 9.993 1.00 98.56 269 TYR A C 1
ATOM 2197 O O . TYR A 1 269 ? 4.834 7.362 9.293 1.00 98.56 269 TYR A O 1
ATOM 2205 N N . TYR A 1 270 ? 2.788 8.123 9.813 1.00 98.19 270 TYR A N 1
ATOM 2206 C CA . TYR A 1 270 ? 2.833 9.194 8.813 1.00 98.19 270 TYR A CA 1
ATOM 2207 C C . TYR A 1 270 ? 3.967 10.195 9.074 1.00 98.19 270 TYR A C 1
ATOM 2209 O O . TYR A 1 270 ? 4.612 10.613 8.117 1.00 98.19 270 TYR A O 1
ATOM 2217 N N . ARG A 1 271 ? 4.256 10.552 10.335 1.00 97.38 271 ARG A N 1
ATOM 2218 C CA . ARG A 1 271 ? 5.402 11.422 10.664 1.00 97.38 271 ARG A CA 1
ATOM 2219 C C . ARG A 1 271 ? 6.734 10.766 10.289 1.00 97.38 271 ARG A C 1
ATOM 2221 O O . ARG A 1 271 ? 7.556 11.406 9.641 1.00 97.38 271 ARG A O 1
ATOM 2228 N N . THR A 1 272 ? 6.923 9.484 10.610 1.00 97.06 272 THR A N 1
ATOM 2229 C CA . THR A 1 272 ? 8.124 8.723 10.208 1.00 97.06 272 THR A CA 1
ATOM 2230 C C . THR A 1 272 ? 8.266 8.633 8.683 1.00 97.06 272 THR A C 1
ATOM 2232 O O . THR A 1 272 ? 9.367 8.765 8.137 1.00 97.06 272 THR A O 1
ATOM 2235 N N . ALA A 1 273 ? 7.152 8.454 7.970 1.00 96.88 273 ALA A N 1
ATOM 2236 C CA . ALA A 1 273 ? 7.117 8.449 6.512 1.00 96.88 273 ALA A CA 1
ATOM 2237 C C . ALA A 1 273 ? 7.482 9.817 5.909 1.00 96.88 273 ALA A C 1
ATOM 2239 O O . ALA A 1 273 ? 8.248 9.881 4.945 1.00 96.88 273 ALA A O 1
ATOM 2240 N N . GLU A 1 274 ? 6.981 10.917 6.484 1.00 95.44 274 GLU A N 1
ATOM 2241 C CA . GLU A 1 274 ? 7.269 12.283 6.025 1.00 95.44 274 GLU A CA 1
ATOM 2242 C C . GLU A 1 274 ? 8.773 12.603 6.059 1.00 95.44 274 GLU A C 1
ATOM 2244 O O . GLU A 1 274 ? 9.277 13.238 5.128 1.00 95.44 274 GLU A O 1
ATOM 2249 N N . CYS A 1 275 ? 9.518 12.092 7.048 1.00 92.56 275 CYS A N 1
ATOM 2250 C CA . CYS A 1 275 ? 10.979 12.233 7.116 1.00 92.56 275 CYS A CA 1
ATOM 2251 C C . CYS A 1 275 ? 11.709 11.640 5.893 1.00 92.56 275 CYS A C 1
ATOM 2253 O O . CYS A 1 275 ? 12.820 12.061 5.565 1.00 92.56 275 CYS A O 1
ATOM 2255 N N . GLY A 1 276 ? 11.095 10.679 5.196 1.00 94.25 276 GLY A N 1
ATOM 2256 C CA . GLY A 1 276 ? 11.652 10.055 3.997 1.00 94.25 276 GLY A CA 1
ATOM 2257 C C . GLY A 1 276 ? 11.467 10.863 2.717 1.00 94.25 276 GLY A C 1
ATOM 2258 O O . GLY A 1 276 ? 12.176 10.618 1.745 1.00 94.25 276 GLY A O 1
ATOM 2259 N N . ILE A 1 277 ? 10.562 11.848 2.688 1.00 94.69 277 ILE A N 1
ATOM 2260 C CA . ILE A 1 277 ? 10.247 12.592 1.457 1.00 94.69 277 ILE A CA 1
ATOM 2261 C C . ILE A 1 277 ? 11.481 13.324 0.921 1.00 94.69 277 ILE A C 1
ATOM 2263 O O . ILE A 1 277 ? 11.748 13.279 -0.277 1.00 94.69 277 ILE A O 1
ATOM 2267 N N . ALA A 1 278 ? 12.274 13.944 1.799 1.00 94.00 278 ALA A N 1
ATOM 2268 C CA . ALA A 1 278 ? 13.502 14.639 1.409 1.00 94.00 278 ALA A CA 1
ATOM 2269 C C . ALA A 1 278 ? 14.555 13.692 0.805 1.00 94.00 278 ALA A C 1
ATOM 2271 O O . ALA A 1 278 ? 15.321 14.102 -0.069 1.00 94.00 278 ALA A O 1
ATOM 2272 N N . LYS A 1 279 ? 14.567 12.430 1.255 1.00 95.38 279 LYS A N 1
ATOM 2273 C CA . LYS A 1 279 ? 15.511 11.388 0.833 1.00 95.38 279 LYS A CA 1
ATOM 2274 C C . LYS A 1 279 ? 15.211 10.855 -0.566 1.00 95.38 279 LYS A C 1
ATOM 2276 O O . LYS A 1 279 ? 16.105 10.327 -1.217 1.00 95.38 279 LYS A O 1
ATOM 2281 N N . LEU A 1 280 ? 13.970 10.977 -1.037 1.00 96.00 280 LEU A N 1
ATOM 2282 C CA . LEU A 1 280 ? 13.578 10.528 -2.371 1.00 96.00 280 LEU A CA 1
ATOM 2283 C C . LEU A 1 280 ? 14.200 11.402 -3.460 1.00 96.00 280 LEU A C 1
ATOM 2285 O O . LEU A 1 280 ? 14.355 12.614 -3.294 1.00 96.00 280 LEU A O 1
ATOM 2289 N N . HIS A 1 281 ? 14.447 10.787 -4.618 1.00 95.31 281 HIS A N 1
ATOM 2290 C CA . HIS A 1 281 ? 14.818 11.497 -5.837 1.00 95.31 281 HIS A CA 1
ATOM 2291 C C . HIS A 1 281 ? 13.809 12.633 -6.115 1.00 95.31 281 HIS A C 1
ATOM 2293 O O . HIS A 1 281 ? 12.602 12.395 -5.990 1.00 95.31 281 HIS A O 1
ATOM 2299 N N . PRO A 1 282 ? 14.236 13.831 -6.568 1.00 93.81 282 PRO A N 1
ATOM 2300 C CA . PRO A 1 282 ? 13.355 14.999 -6.719 1.00 93.81 282 PRO A CA 1
ATOM 2301 C C . PRO A 1 282 ? 12.058 14.712 -7.489 1.00 93.81 282 PRO A C 1
ATOM 2303 O O . PRO A 1 282 ? 10.964 15.082 -7.069 1.00 93.81 282 PRO A O 1
ATOM 2306 N N . SER A 1 283 ? 12.159 13.929 -8.568 1.00 93.31 283 SER A N 1
ATOM 2307 C CA . SER A 1 283 ? 11.006 13.531 -9.389 1.00 93.31 283 SER A CA 1
ATOM 2308 C C . SER A 1 283 ? 9.930 12.713 -8.654 1.00 93.31 283 SER A C 1
ATOM 2310 O O . SER A 1 283 ? 8.840 12.547 -9.188 1.00 93.31 283 SER A O 1
ATOM 2312 N N . ALA A 1 284 ? 10.251 12.110 -7.507 1.00 94.12 284 ALA A N 1
ATOM 2313 C CA . ALA A 1 284 ? 9.356 11.254 -6.728 1.00 94.12 284 ALA A CA 1
ATOM 2314 C C . ALA A 1 284 ? 8.736 11.974 -5.518 1.00 94.12 284 ALA A C 1
ATOM 2316 O O . ALA A 1 284 ? 7.708 11.525 -5.013 1.00 94.12 284 ALA A O 1
ATOM 2317 N N . ARG A 1 285 ? 9.304 13.107 -5.082 1.00 94.06 285 ARG A N 1
ATOM 2318 C CA . ARG A 1 285 ? 8.881 13.816 -3.863 1.00 94.06 285 ARG A CA 1
ATOM 2319 C C . ARG A 1 285 ? 7.421 14.229 -3.900 1.00 94.06 285 ARG A C 1
ATOM 2321 O O . ARG A 1 285 ? 6.664 13.862 -3.009 1.00 94.06 285 ARG A O 1
ATOM 2328 N N . LEU A 1 286 ? 7.015 14.950 -4.946 1.00 91.56 286 LEU A N 1
ATOM 2329 C CA . LEU A 1 286 ? 5.638 15.420 -5.095 1.00 91.56 286 LEU A CA 1
ATOM 2330 C C . LEU A 1 286 ? 4.619 14.267 -5.189 1.00 91.56 286 LEU A C 1
ATOM 2332 O O . LEU A 1 286 ? 3.667 14.293 -4.411 1.00 91.56 286 LEU A O 1
ATOM 2336 N N . PRO A 1 287 ? 4.793 13.246 -6.055 1.00 90.38 287 PRO A N 1
ATOM 2337 C CA . PRO A 1 287 ? 3.905 12.081 -6.087 1.00 90.38 287 PRO A CA 1
ATOM 2338 C C . PRO A 1 287 ? 3.668 11.437 -4.715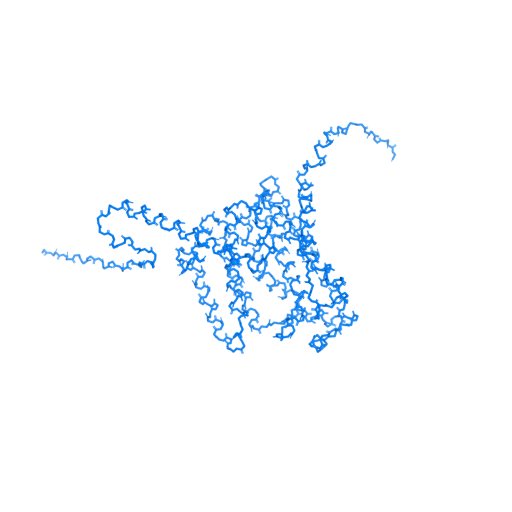 1.00 90.38 287 PRO A C 1
ATOM 2340 O O . PRO A 1 287 ? 2.522 11.166 -4.344 1.00 90.38 287 PRO A O 1
ATOM 2343 N N . ILE A 1 288 ? 4.745 11.198 -3.958 1.00 92.75 288 ILE A N 1
ATOM 2344 C CA . ILE A 1 288 ? 4.666 10.521 -2.659 1.00 92.75 288 ILE A CA 1
ATOM 2345 C C . ILE A 1 288 ? 4.094 11.456 -1.597 1.00 92.75 288 ILE A C 1
ATOM 2347 O O . ILE A 1 288 ? 3.198 11.049 -0.860 1.00 92.75 288 ILE A O 1
ATOM 2351 N N . ARG A 1 289 ? 4.511 12.726 -1.579 1.00 93.38 289 ARG A N 1
ATOM 2352 C CA . ARG A 1 289 ? 3.955 13.754 -0.693 1.00 93.38 289 ARG A CA 1
ATOM 2353 C C . ARG A 1 289 ? 2.450 13.910 -0.882 1.00 93.38 289 ARG A C 1
ATOM 2355 O O . ARG A 1 289 ? 1.711 13.880 0.095 1.00 93.38 289 ARG A O 1
ATOM 2362 N N . ALA A 1 290 ? 2.001 14.059 -2.125 1.00 89.44 290 ALA A N 1
ATOM 2363 C CA . ALA A 1 290 ? 0.591 14.224 -2.451 1.00 89.44 290 ALA A CA 1
ATOM 2364 C C . ALA A 1 290 ? -0.223 12.989 -2.045 1.00 89.44 290 ALA A C 1
ATOM 2366 O O . ALA A 1 290 ? -1.295 13.124 -1.462 1.00 89.44 290 ALA A O 1
ATOM 2367 N N . SER A 1 291 ? 0.303 11.787 -2.300 1.00 88.12 291 SER A N 1
ATOM 2368 C CA . SER A 1 291 ? -0.353 10.539 -1.891 1.00 88.12 291 SER A CA 1
ATOM 2369 C C . SER A 1 291 ? -0.485 10.447 -0.368 1.00 88.12 291 SER A C 1
ATOM 2371 O O . SER A 1 291 ? -1.574 10.155 0.122 1.00 88.12 291 SER A O 1
ATOM 2373 N N . LEU A 1 292 ? 0.588 10.762 0.366 1.00 92.06 292 LEU A N 1
ATOM 2374 C CA . LEU A 1 292 ? 0.619 10.802 1.829 1.00 92.06 292 LEU A CA 1
ATOM 2375 C C . LEU A 1 292 ? -0.398 11.809 2.381 1.00 92.06 292 LEU A C 1
ATOM 2377 O O . LEU A 1 292 ? -1.254 11.439 3.183 1.00 92.06 292 LEU A O 1
ATOM 2381 N N . ASP A 1 293 ? -0.350 13.062 1.921 1.00 91.62 293 ASP A N 1
ATOM 2382 C CA . ASP A 1 293 ? -1.228 14.133 2.404 1.00 91.62 293 ASP A CA 1
ATOM 2383 C C . ASP A 1 293 ? -2.712 13.829 2.122 1.00 91.62 293 ASP A C 1
ATOM 2385 O O . ASP A 1 293 ? -3.573 14.121 2.955 1.00 91.62 293 ASP A O 1
ATOM 2389 N N . MET A 1 294 ? -3.031 13.236 0.964 1.00 87.88 294 MET A N 1
ATOM 2390 C CA . MET A 1 294 ? -4.404 12.857 0.609 1.00 87.88 294 MET A CA 1
ATOM 2391 C C . MET A 1 294 ? -4.914 11.662 1.417 1.00 87.88 294 MET A C 1
ATOM 2393 O O . MET A 1 294 ? -6.094 11.630 1.756 1.00 87.88 294 MET A O 1
ATOM 2397 N N . TYR A 1 295 ? -4.069 10.670 1.706 1.00 89.69 295 TYR A N 1
ATOM 2398 C CA . TYR A 1 295 ? -4.480 9.511 2.502 1.00 89.69 295 TYR A CA 1
ATOM 2399 C C . TYR A 1 295 ? -4.629 9.853 3.983 1.00 89.69 295 TYR A C 1
ATOM 2401 O O . TYR A 1 295 ? -5.584 9.404 4.611 1.00 89.69 295 TYR A O 1
ATOM 2409 N N . ARG A 1 296 ? -3.755 10.706 4.528 1.00 93.06 296 ARG A N 1
ATOM 2410 C CA . ARG A 1 296 ? -3.841 11.143 5.928 1.00 93.06 296 ARG A CA 1
ATOM 2411 C C . ARG A 1 296 ? -5.167 11.842 6.249 1.00 93.06 296 ARG A C 1
ATOM 2413 O O . ARG A 1 296 ? -5.692 11.647 7.336 1.00 93.06 296 ARG A O 1
ATOM 2420 N N . GLN A 1 297 ? -5.743 12.568 5.288 1.00 93.50 297 GLN A N 1
ATOM 2421 C CA . GLN A 1 297 ? -7.056 13.219 5.424 1.00 93.50 297 GLN A CA 1
ATOM 2422 C C . GLN A 1 297 ? -8.228 12.248 5.618 1.00 93.50 297 GLN A C 1
ATOM 2424 O O . GLN A 1 297 ? -9.314 12.677 5.995 1.00 93.50 297 GLN A O 1
ATOM 2429 N N . ILE A 1 298 ? -8.047 10.949 5.358 1.00 93.75 298 ILE A N 1
ATOM 2430 C CA . ILE A 1 298 ? -9.065 9.947 5.697 1.00 93.75 298 ILE A CA 1
ATOM 2431 C C . ILE A 1 298 ? -9.223 9.863 7.219 1.00 93.75 298 ILE A C 1
ATOM 2433 O O . ILE A 1 298 ? -10.344 9.717 7.684 1.00 93.75 298 ILE A O 1
ATOM 2437 N N . LEU A 1 299 ? -8.138 10.013 7.987 1.00 96.62 299 LEU A N 1
ATOM 2438 C CA . LEU A 1 299 ? -8.202 10.025 9.452 1.00 96.62 299 LEU A CA 1
ATOM 2439 C C . LEU A 1 299 ? -8.995 11.233 9.958 1.00 96.62 299 LEU A C 1
ATOM 2441 O O . LEU A 1 299 ? -9.854 11.078 10.816 1.00 96.62 299 LEU A O 1
ATOM 2445 N N . ASP A 1 300 ? -8.764 12.406 9.364 1.00 95.25 300 ASP A N 1
ATOM 2446 C CA . ASP A 1 300 ? -9.513 13.622 9.696 1.00 95.25 300 ASP A CA 1
ATOM 2447 C C . ASP A 1 300 ? -11.006 13.446 9.354 1.00 95.25 300 ASP A C 1
ATOM 2449 O O . ASP A 1 300 ? -11.874 13.861 10.109 1.00 95.25 300 ASP A O 1
ATOM 2453 N N . ALA A 1 301 ? -11.327 12.754 8.254 1.00 95.25 301 ALA A N 1
ATOM 2454 C CA . ALA A 1 301 ? -12.708 12.424 7.902 1.00 95.25 301 ALA A CA 1
ATOM 2455 C C . ALA A 1 301 ? -13.360 11.396 8.853 1.00 95.25 301 ALA A C 1
ATOM 2457 O O . ALA A 1 301 ? -14.577 11.416 9.011 1.00 95.25 301 ALA A O 1
ATOM 2458 N N . ILE A 1 302 ? -12.587 10.501 9.484 1.00 96.12 302 ILE A N 1
ATOM 2459 C CA . ILE A 1 302 ? -13.098 9.609 10.542 1.00 96.12 302 ILE A CA 1
ATOM 2460 C C . ILE A 1 302 ? -13.444 10.434 11.789 1.00 96.12 302 ILE A C 1
ATOM 2462 O O . ILE A 1 302 ? -14.501 10.227 12.377 1.00 96.12 302 ILE A O 1
ATOM 2466 N N . GLU A 1 303 ? -12.595 11.394 12.162 1.00 97.06 303 GLU A N 1
ATOM 2467 C CA . GLU A 1 303 ? -12.860 12.319 13.275 1.00 97.06 303 GLU A CA 1
ATOM 2468 C C . GLU A 1 303 ? -14.073 13.223 12.996 1.00 97.06 303 GLU A C 1
ATOM 2470 O O . GLU A 1 303 ? -14.933 13.364 13.858 1.00 97.06 303 GLU A O 1
ATOM 2475 N N . GLU A 1 304 ? -14.191 13.777 11.781 1.00 95.31 304 GLU A N 1
ATOM 2476 C CA . GLU A 1 304 ? -15.353 14.569 11.327 1.00 95.31 304 GLU A CA 1
ATOM 2477 C C . GLU A 1 304 ? -16.671 13.762 11.358 1.00 95.31 304 GLU A C 1
ATOM 2479 O O . GLU A 1 304 ? -17.750 14.349 11.424 1.00 95.31 304 GLU A O 1
ATOM 2484 N N . ASN A 1 305 ? -16.593 12.428 11.308 1.00 94.62 305 ASN A N 1
ATOM 2485 C CA . ASN A 1 305 ? -17.735 11.516 11.393 1.00 94.62 305 ASN A CA 1
ATOM 2486 C C . ASN A 1 305 ? -18.038 11.057 12.833 1.00 94.62 305 ASN A C 1
ATOM 2488 O O . ASN A 1 305 ? -18.736 10.058 13.002 1.00 94.62 305 ASN A O 1
ATOM 2492 N N . ASP A 1 306 ? -17.497 11.725 13.857 1.00 95.38 306 ASP A N 1
ATOM 2493 C CA . ASP A 1 306 ? -17.618 11.321 15.267 1.00 95.38 306 ASP A CA 1
ATOM 2494 C C . ASP A 1 306 ? -17.156 9.868 15.504 1.00 95.38 306 ASP A C 1
ATOM 2496 O O . ASP A 1 306 ? -17.694 9.137 16.341 1.00 95.38 306 ASP A O 1
ATOM 2500 N N . PHE A 1 307 ? -16.138 9.446 14.743 1.00 96.12 307 PHE A N 1
ATOM 2501 C CA . PHE A 1 307 ? -15.555 8.101 14.737 1.00 96.12 307 PHE A CA 1
ATOM 2502 C C . PHE A 1 307 ? -16.494 6.980 14.256 1.00 96.12 307 PHE A C 1
ATOM 2504 O O . PHE A 1 307 ? -16.124 5.809 14.340 1.00 96.12 307 PHE A O 1
ATOM 2511 N N . ASP A 1 308 ? -17.666 7.300 13.695 1.00 94.69 308 ASP A N 1
ATOM 2512 C CA . ASP A 1 308 ? -18.561 6.315 13.076 1.00 94.69 308 ASP A CA 1
ATOM 2513 C C . ASP A 1 308 ? -18.047 5.895 11.691 1.00 94.69 308 ASP A C 1
ATOM 2515 O O . ASP A 1 308 ? -18.407 6.444 10.651 1.00 94.69 308 ASP A O 1
ATOM 2519 N N . ASN A 1 309 ? -17.184 4.887 11.691 1.00 93.69 309 ASN A N 1
ATOM 2520 C CA . ASN A 1 309 ? -16.662 4.171 10.525 1.00 93.69 309 ASN A CA 1
ATOM 2521 C C . ASN A 1 309 ? -17.374 2.816 10.298 1.00 93.69 309 ASN A C 1
ATOM 2523 O O . ASN A 1 309 ? -16.914 2.004 9.491 1.00 93.69 309 ASN A O 1
ATOM 2527 N N . PHE A 1 310 ? -18.501 2.576 10.981 1.00 93.56 310 PHE A N 1
ATOM 2528 C CA . PHE A 1 310 ? -19.393 1.449 10.700 1.00 93.56 310 PHE A CA 1
ATOM 2529 C C . PHE A 1 310 ? -20.413 1.820 9.625 1.00 93.56 310 PHE A C 1
ATOM 2531 O O . PHE A 1 310 ? -20.568 1.109 8.633 1.00 93.56 310 PHE A O 1
ATOM 2538 N N . HIS A 1 311 ? -21.083 2.962 9.803 1.00 89.19 311 HIS A N 1
ATOM 2539 C CA . HIS A 1 311 ? -22.201 3.378 8.953 1.00 89.19 311 HIS A CA 1
ATOM 2540 C C . HIS A 1 311 ? -21.810 4.466 7.951 1.00 89.19 311 HIS A C 1
ATOM 2542 O O . HIS A 1 311 ? -22.473 4.636 6.924 1.00 89.19 311 HIS A O 1
ATOM 2548 N N . ARG A 1 312 ? -20.732 5.215 8.226 1.00 89.31 312 ARG A N 1
ATOM 2549 C CA . ARG A 1 312 ? -20.262 6.311 7.372 1.00 89.31 312 ARG A CA 1
ATOM 2550 C C . ARG A 1 312 ? -18.845 6.053 6.897 1.00 89.31 312 ARG A C 1
ATOM 2552 O O . ARG A 1 312 ? -17.863 6.275 7.602 1.00 89.31 312 ARG A O 1
ATOM 2559 N N . ARG A 1 313 ? -18.718 5.654 5.633 1.00 87.00 313 ARG A N 1
ATOM 2560 C CA . ARG A 1 313 ? -17.399 5.489 5.024 1.00 87.00 313 ARG A CA 1
ATOM 2561 C C . ARG A 1 313 ? -16.676 6.834 4.948 1.00 87.00 313 ARG A C 1
ATOM 2563 O O . ARG A 1 313 ? -17.131 7.745 4.257 1.00 87.00 313 ARG A O 1
ATOM 2570 N N . ALA A 1 314 ? -15.521 6.943 5.598 1.00 88.06 314 ALA A N 1
ATOM 2571 C CA . ALA A 1 314 ? -14.684 8.134 5.518 1.00 88.06 314 ALA A CA 1
ATOM 2572 C C . ALA A 1 314 ? -14.025 8.247 4.131 1.00 88.06 314 ALA A C 1
ATOM 2574 O O . ALA A 1 314 ? -13.330 7.339 3.668 1.00 88.06 314 ALA A O 1
ATOM 2575 N N . TYR A 1 315 ? -14.227 9.374 3.446 1.00 85.75 315 TYR A N 1
ATOM 2576 C CA . TYR A 1 315 ? -13.603 9.643 2.152 1.00 85.75 315 TYR A CA 1
ATOM 2577 C C . TYR A 1 315 ? -13.224 11.113 1.994 1.00 85.75 315 TYR A C 1
ATOM 2579 O O . TYR A 1 315 ? -13.882 12.022 2.489 1.00 85.75 315 TYR A O 1
ATOM 2587 N N . VAL A 1 316 ? -12.178 11.357 1.207 1.00 81.75 316 VAL A N 1
ATOM 2588 C CA . VAL A 1 316 ? -11.758 12.715 0.848 1.00 81.75 316 VAL A CA 1
ATOM 2589 C C . VAL A 1 316 ? -12.454 13.134 -0.445 1.00 81.75 316 VAL A C 1
ATOM 2591 O O . VAL A 1 316 ? -12.335 12.459 -1.477 1.00 81.75 316 VAL A O 1
ATOM 2594 N N . SER A 1 317 ? -13.182 14.252 -0.406 1.00 84.31 317 SER A N 1
ATOM 2595 C CA . SER A 1 317 ? -13.893 14.787 -1.572 1.00 84.31 317 SER A CA 1
ATOM 2596 C C . SER A 1 317 ? -12.928 15.175 -2.703 1.00 84.31 317 SER A C 1
ATOM 2598 O O . SER A 1 317 ? -11.752 15.467 -2.478 1.00 84.31 317 SER A O 1
ATOM 2600 N N . LYS A 1 318 ? -13.419 15.209 -3.951 1.00 83.19 318 LYS A N 1
ATOM 2601 C CA . LYS A 1 318 ? -12.597 15.615 -5.111 1.00 83.19 318 LYS A CA 1
ATOM 2602 C C . LYS A 1 318 ? -12.011 17.021 -4.937 1.00 83.19 318 LYS A C 1
ATOM 2604 O O . LYS A 1 318 ? -10.865 17.239 -5.314 1.00 83.19 318 LYS A O 1
ATOM 2609 N N . LEU A 1 319 ? -12.778 17.937 -4.341 1.00 84.62 319 LEU A N 1
ATOM 2610 C CA . LEU A 1 319 ? -12.337 19.303 -4.065 1.00 84.62 319 LEU A CA 1
ATOM 2611 C C . LEU A 1 319 ? -11.225 19.331 -3.007 1.00 84.62 319 LEU A C 1
ATOM 2613 O O . LEU A 1 319 ? -10.180 19.921 -3.268 1.00 84.62 319 LEU A O 1
ATOM 2617 N N . LYS A 1 320 ? -11.395 18.631 -1.870 1.00 84.12 320 LYS A N 1
ATOM 2618 C CA . LYS A 1 320 ? -10.344 18.513 -0.838 1.00 84.12 320 LYS A CA 1
ATOM 2619 C C . LYS A 1 320 ? -9.051 17.932 -1.448 1.00 84.12 320 LYS A C 1
ATOM 2621 O O . LYS A 1 320 ? -7.979 18.508 -1.271 1.00 84.12 320 LYS A O 1
ATOM 2626 N N . LYS A 1 321 ? -9.143 16.882 -2.282 1.00 81.56 321 LYS A N 1
ATOM 2627 C CA . LYS A 1 321 ? -7.981 16.320 -3.011 1.00 81.56 321 LYS A CA 1
ATOM 2628 C C . LYS A 1 321 ? -7.309 17.340 -3.933 1.00 81.56 321 LYS A C 1
ATOM 2630 O O . LYS A 1 321 ? -6.088 17.452 -3.921 1.00 81.56 321 LYS A O 1
ATOM 2635 N N . ALA A 1 322 ? -8.084 18.093 -4.714 1.00 82.69 322 ALA A N 1
ATOM 2636 C CA . ALA A 1 322 ? -7.539 19.110 -5.613 1.00 82.69 322 ALA A CA 1
ATOM 2637 C C . ALA A 1 322 ? -6.799 20.220 -4.845 1.00 82.69 322 ALA A C 1
ATOM 2639 O O . ALA A 1 322 ? -5.704 20.605 -5.244 1.00 82.69 322 ALA A O 1
ATOM 2640 N N . LEU A 1 323 ? -7.351 20.670 -3.714 1.00 88.38 323 LEU A N 1
ATOM 2641 C CA . LEU A 1 323 ? -6.732 21.674 -2.839 1.00 88.38 323 LEU A CA 1
ATOM 2642 C C . LEU A 1 323 ? -5.499 21.148 -2.088 1.00 88.38 323 LEU A C 1
ATOM 2644 O O . LEU A 1 323 ? -4.623 21.927 -1.724 1.00 88.38 323 LEU A O 1
ATOM 2648 N N . THR A 1 324 ? -5.397 19.832 -1.895 1.00 86.88 324 THR A N 1
ATOM 2649 C CA . THR A 1 324 ? -4.234 19.203 -1.248 1.00 86.88 324 THR A CA 1
ATOM 2650 C C . THR A 1 324 ? -2.976 19.342 -2.097 1.00 86.88 324 THR A C 1
ATOM 2652 O O . THR A 1 324 ? -1.894 19.567 -1.567 1.00 86.88 324 THR A O 1
ATOM 2655 N N . LEU A 1 325 ? -3.103 19.231 -3.422 1.00 86.25 325 LEU A N 1
ATOM 2656 C CA . LEU A 1 325 ? -1.951 19.173 -4.317 1.00 86.25 325 LEU A CA 1
ATOM 2657 C C . LEU A 1 325 ? -1.077 20.449 -4.276 1.00 86.25 325 LEU A C 1
ATOM 2659 O O . LEU A 1 325 ? 0.135 20.301 -4.118 1.00 86.25 325 LEU A O 1
ATOM 2663 N N . PRO A 1 326 ? -1.625 21.683 -4.342 1.00 88.88 326 PRO A N 1
ATOM 2664 C CA . PRO A 1 326 ? -0.837 22.901 -4.141 1.00 88.88 326 PRO A CA 1
ATOM 2665 C C . PRO A 1 326 ? -0.098 22.936 -2.798 1.00 88.88 326 PRO A C 1
ATOM 2667 O O . PRO A 1 326 ? 1.070 23.315 -2.749 1.00 88.88 326 PRO A O 1
ATOM 2670 N N . VAL A 1 327 ? -0.746 22.489 -1.717 1.00 90.44 327 VAL A N 1
ATOM 2671 C CA . VAL A 1 327 ? -0.139 22.435 -0.377 1.00 90.44 327 VAL A CA 1
ATOM 2672 C C . VAL A 1 327 ? 1.017 21.432 -0.341 1.00 90.44 327 VAL A C 1
ATOM 2674 O O . VAL A 1 327 ? 2.086 21.734 0.189 1.00 90.44 327 VAL A O 1
ATOM 2677 N N . SER A 1 328 ? 0.844 20.260 -0.954 1.00 91.06 328 SER A N 1
ATOM 2678 C CA . SER A 1 328 ? 1.911 19.268 -1.108 1.00 91.06 328 SER A CA 1
ATOM 2679 C C . SER A 1 328 ? 3.090 19.814 -1.920 1.00 91.06 328 SER A C 1
ATOM 2681 O O . SER A 1 328 ? 4.237 19.588 -1.539 1.00 91.06 328 SER A O 1
AT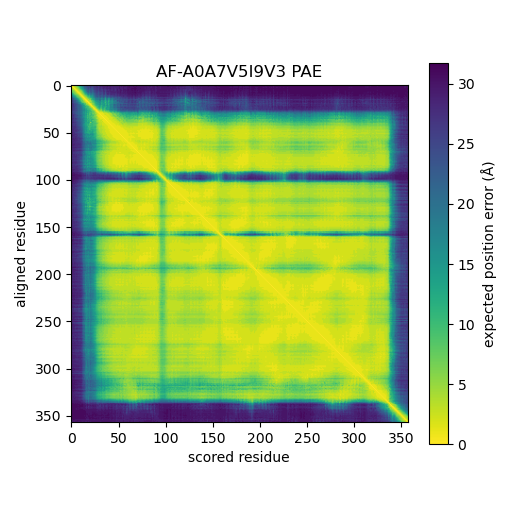OM 2683 N N . CYS A 1 329 ? 2.835 20.564 -2.999 1.00 88.62 329 CYS A N 1
ATOM 2684 C CA . CYS A 1 329 ? 3.884 21.227 -3.781 1.00 88.62 329 CYS A CA 1
ATOM 2685 C C . CYS A 1 329 ? 4.698 22.214 -2.935 1.00 88.62 329 CYS A C 1
ATOM 2687 O O . CYS A 1 329 ? 5.926 22.149 -2.953 1.00 88.62 329 CYS A O 1
ATOM 2689 N N . LEU A 1 330 ? 4.029 23.089 -2.174 1.00 90.25 330 LEU A N 1
ATOM 2690 C CA . LEU A 1 330 ? 4.693 24.078 -1.316 1.00 90.25 330 LEU A CA 1
ATOM 2691 C C . LEU A 1 330 ? 5.602 23.406 -0.279 1.00 90.25 330 LEU A C 1
ATOM 2693 O O . LEU A 1 330 ? 6.772 23.756 -0.157 1.00 90.25 330 LEU A O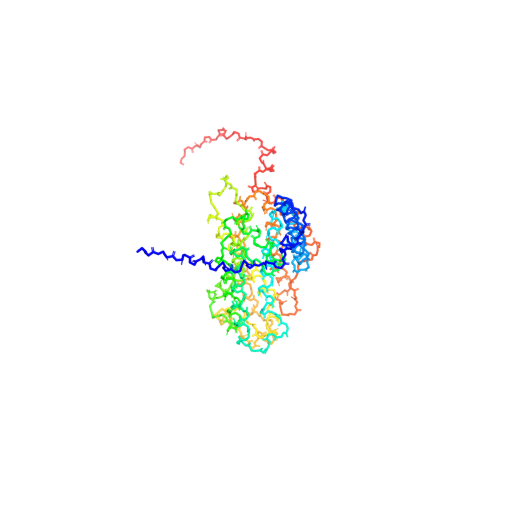 1
ATOM 2697 N N . ARG A 1 331 ? 5.113 22.357 0.387 1.00 89.25 331 ARG A N 1
ATOM 2698 C CA . ARG A 1 331 ? 5.892 21.602 1.384 1.00 89.25 331 ARG A CA 1
ATOM 2699 C C . ARG A 1 331 ? 7.112 20.890 0.789 1.00 89.25 331 ARG A C 1
ATOM 2701 O O . ARG A 1 331 ? 8.142 20.763 1.452 1.00 89.25 331 ARG A O 1
ATOM 2708 N N . VAL A 1 332 ? 7.028 20.419 -0.459 1.00 89.00 332 VAL A N 1
ATOM 2709 C CA . VAL A 1 332 ? 8.201 19.872 -1.169 1.00 89.00 332 VAL A CA 1
ATOM 2710 C C . VAL A 1 332 ? 9.218 20.978 -1.451 1.00 89.00 332 VAL A C 1
ATOM 2712 O O . VAL A 1 332 ? 10.402 20.779 -1.199 1.00 89.00 332 VAL A O 1
ATOM 2715 N N . GLN A 1 333 ? 8.776 22.156 -1.895 1.00 84.31 333 GLN A N 1
ATOM 2716 C CA . GLN A 1 333 ? 9.667 23.291 -2.164 1.00 84.31 333 GLN A CA 1
ATOM 2717 C C . GLN A 1 333 ? 10.368 23.813 -0.900 1.00 84.31 333 GLN A C 1
ATOM 2719 O O . GLN A 1 333 ? 11.556 24.138 -0.945 1.00 84.31 333 GLN A O 1
ATOM 2724 N N . GLU A 1 334 ? 9.672 23.843 0.239 1.00 80.88 334 GLU A N 1
ATOM 2725 C CA . GLU A 1 334 ? 10.266 24.144 1.551 1.00 80.88 334 GLU A CA 1
ATOM 2726 C C . GLU A 1 334 ? 11.369 23.142 1.910 1.00 80.88 334 GLU A C 1
ATOM 2728 O O . GLU A 1 334 ? 12.464 23.537 2.306 1.00 80.88 334 GLU A O 1
ATOM 2733 N N . THR A 1 335 ? 11.120 21.849 1.683 1.00 74.00 335 THR A N 1
ATOM 2734 C CA . THR A 1 335 ? 12.096 20.768 1.917 1.00 74.00 335 THR A CA 1
ATOM 2735 C C . THR A 1 335 ? 13.344 20.911 1.030 1.00 74.00 335 THR A C 1
ATOM 2737 O O . THR A 1 335 ? 14.457 20.545 1.422 1.00 74.00 335 THR A O 1
ATOM 2740 N N . GLU A 1 336 ? 13.175 21.471 -0.168 1.00 68.75 336 GLU A N 1
ATOM 2741 C CA . GLU A 1 336 ? 14.248 21.750 -1.126 1.00 68.75 336 GLU A CA 1
ATOM 2742 C C . GLU A 1 336 ? 14.993 23.066 -0.850 1.00 68.75 336 GLU A C 1
ATOM 2744 O O . GLU A 1 336 ? 16.032 23.306 -1.461 1.00 68.75 336 GLU A O 1
ATOM 2749 N N . GLY A 1 337 ? 14.503 23.913 0.063 1.00 59.62 337 GLY A N 1
ATOM 2750 C CA . GLY A 1 337 ? 15.078 25.232 0.347 1.00 59.62 337 GLY A CA 1
ATOM 2751 C C . GLY A 1 337 ? 14.877 26.258 -0.779 1.00 59.62 337 GLY A C 1
ATOM 2752 O O . GLY A 1 337 ? 15.531 27.300 -0.794 1.00 59.62 337 GLY A O 1
ATOM 2753 N N . THR A 1 338 ? 13.983 25.993 -1.739 1.00 54.41 338 THR A N 1
ATOM 2754 C CA . THR A 1 338 ? 13.895 26.766 -2.991 1.00 54.41 338 THR A CA 1
ATOM 2755 C C . THR A 1 338 ? 13.078 28.054 -2.887 1.00 54.41 338 THR A C 1
ATOM 2757 O O . THR A 1 338 ? 13.318 28.958 -3.688 1.00 54.41 338 THR A O 1
ATOM 2760 N N . TRP A 1 339 ? 12.173 28.176 -1.907 1.00 40.53 339 TRP A N 1
ATOM 2761 C CA . TRP A 1 339 ? 11.328 29.370 -1.724 1.00 40.53 339 TRP A CA 1
ATOM 2762 C C . TRP A 1 339 ? 11.892 30.395 -0.729 1.00 40.53 339 TRP A C 1
ATOM 2764 O O . TRP A 1 339 ? 11.953 31.580 -1.046 1.00 40.53 339 TRP A O 1
ATOM 2774 N N . LEU A 1 340 ? 12.372 29.963 0.442 1.00 39.22 340 LEU A N 1
ATOM 2775 C CA . LEU A 1 340 ? 12.931 30.881 1.449 1.00 39.22 340 LEU A CA 1
ATOM 2776 C C . LEU A 1 340 ? 14.387 31.287 1.157 1.00 39.22 340 LEU A C 1
ATOM 2778 O O . LEU A 1 340 ? 14.768 32.412 1.462 1.00 39.22 340 LEU A O 1
ATOM 2782 N N . GLY A 1 341 ? 15.178 30.433 0.496 1.00 35.75 341 GLY A N 1
ATOM 2783 C CA . GLY A 1 341 ? 16.577 30.734 0.152 1.00 35.75 341 GLY A CA 1
ATOM 2784 C C . GLY A 1 341 ? 16.772 31.651 -1.064 1.00 35.75 341 GLY A C 1
ATOM 2785 O O . GLY A 1 341 ? 17.883 32.115 -1.299 1.00 35.75 341 GLY A O 1
ATOM 2786 N N . ARG A 1 342 ? 15.720 31.916 -1.857 1.00 41.94 342 ARG A N 1
ATOM 2787 C CA . ARG A 1 342 ? 15.791 32.819 -3.029 1.00 41.94 342 ARG A CA 1
ATOM 2788 C C . ARG A 1 342 ? 15.281 34.230 -2.760 1.00 41.94 342 ARG A C 1
ATOM 2790 O O . ARG A 1 342 ? 15.702 35.149 -3.452 1.00 41.94 342 ARG A O 1
ATOM 2797 N N . LEU A 1 343 ? 14.387 34.408 -1.786 1.00 36.34 343 LEU A N 1
ATOM 2798 C CA . LEU A 1 343 ? 13.896 35.735 -1.393 1.00 36.34 343 LEU A CA 1
ATOM 2799 C C . LEU A 1 343 ? 14.845 36.441 -0.419 1.00 36.34 343 LEU A C 1
ATOM 2801 O O . LEU A 1 343 ? 14.848 37.665 -0.354 1.00 36.34 343 LEU A O 1
ATOM 2805 N N . TRP A 1 344 ? 15.661 35.678 0.308 1.00 39.53 344 TRP A N 1
ATOM 2806 C CA . TRP A 1 344 ? 16.673 36.193 1.220 1.00 39.53 344 TRP A CA 1
ATOM 2807 C C . TRP A 1 344 ? 18.001 35.524 0.861 1.00 39.53 344 TRP A C 1
ATOM 2809 O O . TRP A 1 344 ? 18.239 34.370 1.213 1.00 39.53 344 TRP A O 1
ATOM 2819 N N . GLY A 1 345 ? 18.848 36.241 0.111 1.00 30.14 345 GLY A N 1
ATOM 2820 C CA . GLY A 1 345 ? 20.259 35.879 -0.058 1.00 30.14 345 GLY A CA 1
ATOM 2821 C C . GLY A 1 345 ? 20.967 35.767 1.302 1.00 30.14 345 GLY A C 1
ATOM 2822 O O . GLY A 1 345 ? 20.373 36.125 2.322 1.00 30.14 345 GLY A O 1
ATOM 2823 N N . PRO A 1 346 ? 22.210 35.256 1.351 1.00 30.38 346 PRO A N 1
ATOM 2824 C CA . PRO A 1 346 ? 22.885 34.955 2.608 1.00 30.38 346 PRO A CA 1
ATOM 2825 C C . PRO A 1 346 ? 22.966 36.221 3.465 1.00 30.38 346 PRO A C 1
ATOM 2827 O O . PRO A 1 346 ? 23.754 37.120 3.192 1.00 30.38 346 PRO A O 1
ATOM 2830 N N . PHE A 1 347 ? 22.128 36.303 4.499 1.00 33.66 347 PHE A N 1
ATOM 2831 C CA . PHE A 1 347 ? 22.344 37.253 5.574 1.00 33.66 347 PHE A CA 1
ATOM 2832 C C . PHE A 1 347 ? 23.567 36.750 6.330 1.00 33.66 347 PHE A C 1
ATOM 2834 O O . PHE A 1 347 ? 23.488 35.782 7.094 1.00 33.66 347 PHE A O 1
ATOM 2841 N N . ASP A 1 348 ? 24.703 37.388 6.056 1.00 34.47 348 ASP A N 1
ATOM 2842 C CA . ASP A 1 348 ? 25.893 37.337 6.888 1.00 34.47 348 ASP A CA 1
ATOM 2843 C C . ASP A 1 348 ? 25.465 37.468 8.351 1.00 34.47 348 ASP A C 1
ATOM 2845 O O . ASP A 1 348 ? 24.989 38.517 8.793 1.00 34.47 348 ASP A O 1
ATOM 2849 N N . ARG A 1 349 ? 25.649 36.402 9.136 1.00 35.12 349 ARG A N 1
ATOM 2850 C CA . ARG A 1 349 ? 25.648 36.503 10.600 1.00 35.12 349 ARG A CA 1
ATOM 2851 C C . ARG A 1 349 ? 26.981 37.102 11.040 1.00 35.12 349 ARG A C 1
ATOM 2853 O O . ARG A 1 349 ? 27.774 36.458 11.720 1.00 35.12 349 ARG A O 1
ATOM 2860 N N . GLY A 1 350 ? 27.227 38.336 10.620 1.00 32.75 350 GLY A N 1
ATOM 2861 C CA . GLY A 1 350 ? 28.229 39.203 11.209 1.00 32.75 350 GLY A CA 1
ATOM 2862 C C . GLY A 1 350 ? 27.641 39.869 12.449 1.00 32.75 350 GLY A C 1
ATOM 2863 O O . GLY A 1 350 ? 26.628 40.550 12.364 1.00 32.75 350 GLY A O 1
ATOM 2864 N N . PHE A 1 351 ? 28.318 39.684 13.581 1.00 34.28 351 PHE A N 1
ATOM 2865 C CA . PHE A 1 351 ? 28.218 40.511 14.785 1.00 34.28 351 PHE A CA 1
ATOM 2866 C C . PHE A 1 351 ? 26.893 40.507 15.558 1.00 34.28 351 PHE A C 1
ATOM 2868 O O . PHE A 1 351 ? 26.116 41.450 15.497 1.00 34.28 351 PHE A O 1
ATOM 2875 N N . ILE A 1 352 ? 26.754 39.538 16.469 1.00 33.03 352 ILE A N 1
ATOM 2876 C CA . ILE A 1 352 ? 26.310 39.856 17.835 1.00 33.03 352 ILE A CA 1
ATOM 2877 C C . ILE A 1 352 ? 27.270 39.157 18.803 1.00 33.03 352 ILE A C 1
ATOM 2879 O O . ILE A 1 352 ? 27.193 37.950 19.033 1.00 33.03 352 ILE A O 1
ATOM 2883 N N . GLN A 1 353 ? 28.223 39.934 19.325 1.00 33.16 353 GLN A N 1
ATOM 2884 C CA . GLN A 1 353 ? 29.025 39.568 20.489 1.00 33.16 353 GLN A CA 1
ATOM 2885 C C . GLN A 1 353 ? 28.088 39.336 21.681 1.00 33.16 353 GLN A C 1
ATOM 2887 O O . GLN A 1 353 ? 27.226 40.164 21.974 1.00 33.16 353 GLN A O 1
ATOM 2892 N N . ARG A 1 354 ? 28.262 38.209 22.374 1.00 32.03 354 ARG A N 1
ATOM 2893 C CA . ARG A 1 354 ? 27.647 37.982 23.686 1.00 32.03 354 ARG A CA 1
ATOM 2894 C C . ARG A 1 354 ? 28.366 38.854 24.722 1.00 32.03 354 ARG A C 1
ATOM 2896 O O . ARG A 1 354 ? 29.597 38.805 24.749 1.00 32.03 354 ARG A O 1
ATOM 2903 N N . PRO A 1 355 ? 27.666 39.593 25.598 1.00 32.47 355 PRO A N 1
ATOM 2904 C CA . PRO A 1 355 ? 28.277 40.066 26.827 1.00 32.47 355 PRO A CA 1
ATOM 2905 C C . PRO A 1 355 ? 28.431 38.881 27.786 1.00 32.47 355 PRO A C 1
ATOM 2907 O O . PRO A 1 355 ? 27.506 38.086 27.957 1.00 32.47 355 PRO A O 1
ATOM 2910 N N . ASN A 1 356 ? 29.611 38.773 28.391 1.00 37.22 356 ASN A N 1
ATOM 2911 C CA . ASN A 1 356 ? 29.871 37.910 29.539 1.00 37.22 356 ASN A CA 1
ATOM 2912 C C . ASN A 1 356 ? 29.000 38.346 30.723 1.00 37.22 356 ASN A C 1
ATOM 2914 O O . ASN A 1 356 ? 29.138 39.498 31.125 1.00 37.22 356 ASN A O 1
ATOM 2918 N N . VAL A 1 357 ? 28.198 37.430 31.279 1.00 40.19 357 VAL A N 1
ATOM 2919 C CA . VAL A 1 357 ? 28.139 37.060 32.712 1.00 40.19 357 VAL A CA 1
ATOM 2920 C C . VAL A 1 357 ? 27.642 35.622 32.796 1.00 40.19 357 VAL A C 1
ATOM 2922 O O . VAL A 1 357 ? 26.631 35.322 32.119 1.00 40.19 357 VAL A O 1
#